Protein AF-A0A316DGA3-F1 (afdb_monomer_lite)

InterPro domains:
  IPR046744 Domain of unknown function DUF6794 [PF20594] (45-128)

pLDDT: mean 83.98, std 17.98, range [34.41, 98.69]

Secondary structure (DSSP, 8-state):
-PPP-------------------HHHHHHHHHHTTT-SEETTEE--SSHHHHHHHHHHHS-HHHHHHHHTS-HHHHHHSHHHHTHHHHHHHHTTTTT--HHHHHHHHTT--SHHHHHHHHHHHHHHHHHT----HHHHHHHHHHHHHHHHHHHHHHHHHHHHHHHHHHHH--TT-EEEEP-SS--SSHHHHHHGGG----EEEEEEEEETTTTEEEEEEEE-SSTT-EEEE------EEETTTTEEEPPPPPEEEEE-TT-EEEEEGGGEEE-

Foldseek 3Di:
DDDDDDDDDDDPPDPDPDQDDDDPVVVVVCVVCQQPDQADSHDGAAQELVSLLVVVVVVDDPVVLVVLLPDDLCCQLVHCCLVPVLVVCCPGNVCPVDHSHVVNVVVLVNNDSSLSSSLSRSQNNCVSVVHDSPSVVSSVVRNVVVVVVVVVVVVVVVVVVVVLLVQLVPDDQFFKKWFDPPQDDQDVVCVVCPPVDPDTWIWGFHDADNVQSKTKTATAGDPDQQRGWDWDRPPDFDQDPVVRDGDDPDTHTPDTDGHRDIDIDHCVRIDGD

Radius of gyration: 28.3 Å; chains: 1; bounding box: 60×49×93 Å

Structure (mmCIF, N/CA/C/O backbone):
data_AF-A0A316DGA3-F1
#
_entry.id   AF-A0A316DGA3-F1
#
loop_
_atom_site.group_PDB
_atom_site.id
_atom_site.type_symbol
_atom_site.label_atom_id
_atom_site.label_alt_id
_atom_site.label_comp_id
_atom_site.label_asym_id
_atom_site.label_entity_id
_atom_site.label_seq_id
_atom_site.pdbx_PDB_ins_code
_atom_site.Cartn_x
_atom_site.Cartn_y
_atom_site.Cartn_z
_atom_site.occupancy
_atom_site.B_iso_or_equiv
_atom_site.auth_seq_id
_atom_site.auth_comp_id
_atom_site.auth_asym_id
_atom_site.auth_atom_id
_atom_site.pdbx_PDB_model_num
ATOM 1 N N . MET A 1 1 ? 36.087 -32.278 58.095 1.00 38.09 1 MET A N 1
ATOM 2 C CA . MET A 1 1 ? 34.665 -31.886 58.179 1.00 38.09 1 MET A CA 1
ATOM 3 C C . MET A 1 1 ? 34.422 -30.824 57.106 1.00 38.09 1 MET A C 1
ATOM 5 O O . MET A 1 1 ? 34.752 -29.669 57.322 1.00 38.09 1 MET A O 1
ATOM 9 N N . LYS A 1 2 ? 34.043 -31.234 55.886 1.00 34.69 2 LYS A N 1
ATOM 10 C CA . LYS A 1 2 ? 33.856 -30.334 54.731 1.00 34.69 2 LYS A CA 1
ATOM 11 C C . LYS A 1 2 ? 32.357 -30.064 54.573 1.00 34.69 2 LYS A C 1
ATOM 13 O O . LYS A 1 2 ? 31.602 -31.014 54.396 1.00 34.69 2 LYS A O 1
ATOM 18 N N . LEU A 1 3 ? 31.952 -28.799 54.694 1.00 37.84 3 LEU A N 1
ATOM 19 C CA . LEU A 1 3 ? 30.582 -28.337 54.463 1.00 37.84 3 LEU A CA 1
ATOM 20 C C . LEU A 1 3 ? 30.203 -28.527 52.985 1.00 37.84 3 LEU A C 1
ATOM 22 O O . LEU A 1 3 ? 30.899 -28.024 52.104 1.00 37.84 3 LEU A O 1
ATOM 26 N N . LEU A 1 4 ? 29.087 -29.214 52.731 1.00 38.44 4 LEU A N 1
ATOM 27 C CA . LEU A 1 4 ? 28.360 -29.168 51.463 1.00 38.44 4 LEU A CA 1
ATOM 28 C C . LEU A 1 4 ? 27.390 -27.979 51.504 1.00 38.44 4 LEU A C 1
ATOM 30 O O . LEU A 1 4 ? 26.519 -27.930 52.368 1.00 38.44 4 LEU A O 1
ATOM 34 N N . ILE A 1 5 ? 27.535 -27.043 50.567 1.00 43.25 5 ILE A N 1
ATOM 35 C CA . ILE A 1 5 ? 26.547 -25.995 50.290 1.00 43.25 5 ILE A CA 1
ATOM 36 C C . ILE A 1 5 ? 25.730 -26.467 49.087 1.00 43.25 5 ILE A C 1
ATOM 38 O O . ILE A 1 5 ? 26.237 -26.533 47.968 1.00 43.25 5 ILE A O 1
ATOM 42 N N . THR A 1 6 ? 24.474 -26.829 49.325 1.00 40.56 6 THR A N 1
ATOM 43 C CA . THR A 1 6 ? 23.499 -27.160 48.284 1.00 40.56 6 THR A CA 1
ATOM 44 C C . THR A 1 6 ? 22.904 -25.858 47.748 1.00 40.56 6 THR A C 1
ATOM 46 O O . THR A 1 6 ? 22.176 -25.167 48.457 1.00 40.56 6 THR A O 1
ATOM 49 N N . LEU A 1 7 ? 23.232 -25.500 46.505 1.00 38.44 7 LEU A N 1
ATOM 50 C CA . LEU A 1 7 ? 22.668 -24.339 45.817 1.00 38.44 7 LEU A CA 1
ATOM 51 C C . LEU A 1 7 ? 21.392 -24.772 45.073 1.00 38.44 7 LEU A C 1
ATOM 53 O O . LEU A 1 7 ? 21.460 -25.489 44.075 1.00 38.44 7 LEU A O 1
ATOM 57 N N . LEU A 1 8 ? 20.225 -24.374 45.581 1.00 37.88 8 LEU A N 1
ATOM 58 C CA . LEU A 1 8 ? 18.927 -24.604 44.944 1.00 37.88 8 LEU A CA 1
ATOM 59 C C . LEU A 1 8 ? 18.710 -23.531 43.859 1.00 37.88 8 LEU A C 1
ATOM 61 O O . LEU A 1 8 ? 18.413 -22.379 44.173 1.00 37.88 8 LEU A O 1
ATOM 65 N N . PHE A 1 9 ? 18.870 -23.886 42.583 1.00 37.47 9 PHE A N 1
ATOM 66 C CA . PHE A 1 9 ? 18.469 -23.024 41.466 1.00 37.47 9 PHE A CA 1
ATOM 67 C C . PHE A 1 9 ? 16.955 -23.151 41.237 1.00 37.47 9 PHE A C 1
ATOM 69 O O . PHE A 1 9 ? 16.476 -24.136 40.677 1.00 37.47 9 PHE A O 1
ATOM 76 N N . LEU A 1 10 ? 16.202 -22.139 41.670 1.00 37.22 10 LEU A N 1
ATOM 77 C CA . LEU A 1 10 ? 14.818 -21.901 41.255 1.00 37.22 10 LEU A CA 1
ATOM 78 C C . LEU A 1 10 ? 14.820 -21.438 39.792 1.00 37.22 10 LEU A C 1
ATOM 80 O O . LEU A 1 10 ? 15.173 -20.300 39.486 1.00 37.22 10 LEU A O 1
ATOM 84 N N . ILE A 1 11 ? 14.447 -22.336 38.883 1.00 40.28 11 ILE A N 1
ATOM 85 C CA . ILE A 1 11 ? 14.259 -22.021 37.467 1.00 40.28 11 ILE A CA 1
ATOM 86 C C . ILE A 1 11 ? 12.910 -21.306 37.336 1.00 40.28 11 ILE A C 1
ATOM 88 O O . ILE A 1 11 ? 11.856 -21.937 37.341 1.00 40.28 11 ILE A O 1
ATOM 92 N N . PHE A 1 12 ? 12.941 -19.977 37.235 1.00 36.31 12 PHE A N 1
ATOM 93 C CA . PHE A 1 12 ? 11.809 -19.190 36.752 1.00 36.31 12 PHE A CA 1
ATOM 94 C C . PHE A 1 12 ? 11.643 -19.484 35.255 1.00 36.31 12 PHE A C 1
ATOM 96 O O . PHE A 1 12 ? 12.396 -18.985 34.419 1.00 36.31 12 PHE A O 1
ATOM 103 N N . SER A 1 13 ? 10.684 -20.337 34.905 1.00 34.91 13 SER A N 1
ATOM 104 C CA . SER A 1 13 ? 10.281 -20.562 33.518 1.00 34.91 13 SER A CA 1
ATOM 105 C C . SER A 1 13 ? 9.570 -19.314 32.994 1.00 34.91 13 SER A C 1
ATOM 107 O O . SER A 1 13 ? 8.394 -19.086 33.272 1.00 34.91 13 SER A O 1
ATOM 109 N N . ILE A 1 14 ? 10.310 -18.494 32.248 1.00 39.72 14 ILE A N 1
ATOM 110 C CA . ILE A 1 14 ? 9.776 -17.397 31.441 1.00 39.72 14 ILE A CA 1
ATOM 111 C C . ILE A 1 14 ? 8.932 -18.037 30.336 1.00 39.72 14 ILE A C 1
ATOM 113 O O . ILE A 1 14 ? 9.466 -18.690 29.440 1.00 39.72 14 ILE A O 1
ATOM 117 N N . THR A 1 15 ? 7.612 -17.878 30.403 1.00 34.81 15 THR A N 1
ATOM 118 C CA . THR A 1 15 ? 6.716 -18.216 29.299 1.00 34.81 15 THR A CA 1
ATOM 119 C C . THR A 1 15 ? 6.949 -17.212 28.176 1.00 34.81 15 THR A C 1
ATOM 121 O O . THR A 1 15 ? 6.430 -16.098 28.170 1.00 34.81 15 THR A O 1
ATOM 124 N N . THR A 1 16 ? 7.784 -17.586 27.213 1.00 36.88 16 THR A N 1
ATOM 125 C CA . THR A 1 16 ? 7.891 -16.856 25.956 1.00 36.88 16 THR A CA 1
ATOM 126 C C . THR A 1 16 ? 6.583 -17.043 25.191 1.00 36.88 16 THR A C 1
ATOM 128 O O . THR A 1 16 ? 6.236 -18.144 24.766 1.00 36.88 16 THR A O 1
ATOM 131 N N . PHE A 1 17 ? 5.828 -15.956 25.025 1.00 41.88 17 PHE A N 1
ATOM 132 C CA . PHE A 1 17 ? 4.691 -15.891 24.108 1.00 41.88 17 PHE A CA 1
ATOM 133 C C . PHE A 1 17 ? 5.246 -15.915 22.673 1.00 41.88 17 PHE A C 1
ATOM 135 O O . PHE A 1 17 ? 5.417 -14.888 22.021 1.00 41.88 17 PHE A O 1
ATOM 142 N N . GLY A 1 18 ? 5.651 -17.099 22.213 1.00 34.41 18 GLY A N 1
ATOM 143 C CA . GLY A 1 18 ? 6.075 -17.326 20.839 1.00 34.41 18 GLY A CA 1
ATOM 144 C C . GLY A 1 18 ? 4.852 -17.362 19.931 1.00 34.41 18 GLY A C 1
ATOM 145 O O . GLY A 1 18 ? 4.009 -18.247 20.069 1.00 34.41 18 GLY A O 1
ATOM 146 N N . GLN A 1 19 ? 4.745 -16.421 18.991 1.00 42.88 19 GLN A N 1
ATOM 147 C CA . GLN A 1 19 ? 3.810 -16.564 17.878 1.00 42.88 19 GLN A CA 1
ATOM 148 C C . GLN A 1 19 ? 4.226 -17.786 17.050 1.00 42.88 19 GLN A C 1
ATOM 150 O O . GLN A 1 19 ? 5.280 -17.811 16.417 1.00 42.88 19 GLN A O 1
ATOM 155 N N . GLN A 1 20 ? 3.399 -18.826 17.098 1.00 37.91 20 GLN A N 1
ATOM 156 C CA . GLN A 1 20 ? 3.607 -20.076 16.382 1.00 37.91 20 GLN A CA 1
ATOM 157 C C . GLN A 1 20 ? 3.358 -19.851 14.883 1.00 37.91 20 GLN A C 1
ATOM 159 O O . GLN A 1 20 ? 2.225 -19.604 14.464 1.00 37.91 20 GLN A O 1
ATOM 164 N N . ILE A 1 21 ? 4.407 -19.939 14.063 1.00 43.34 21 ILE A N 1
ATOM 165 C CA . ILE A 1 21 ? 4.283 -19.885 12.601 1.00 43.34 21 ILE A CA 1
ATOM 166 C C . ILE A 1 21 ? 3.592 -21.182 12.143 1.00 43.34 21 ILE A C 1
ATOM 168 O O . ILE A 1 21 ? 4.151 -22.272 12.264 1.00 43.34 21 ILE A O 1
ATOM 172 N N . LYS A 1 22 ? 2.336 -21.083 11.686 1.00 48.28 22 LYS A N 1
ATOM 173 C CA . LYS A 1 22 ? 1.532 -22.235 11.236 1.00 48.28 22 LYS A CA 1
ATOM 174 C C . LYS A 1 22 ? 1.996 -22.742 9.860 1.00 48.28 22 LYS A C 1
ATOM 176 O O . LYS A 1 22 ? 2.394 -21.956 9.007 1.00 48.28 22 LYS A O 1
ATOM 181 N N . SER A 1 23 ? 1.907 -24.059 9.644 1.00 41.88 23 SER A N 1
ATOM 182 C CA . SER A 1 23 ? 2.263 -24.718 8.377 1.00 41.88 23 SER A CA 1
ATOM 183 C C . SER A 1 23 ? 1.256 -24.426 7.243 1.00 41.88 23 SER A C 1
ATOM 185 O O . SER A 1 23 ? 0.095 -24.125 7.535 1.00 41.88 23 SER A O 1
ATOM 187 N N . PRO A 1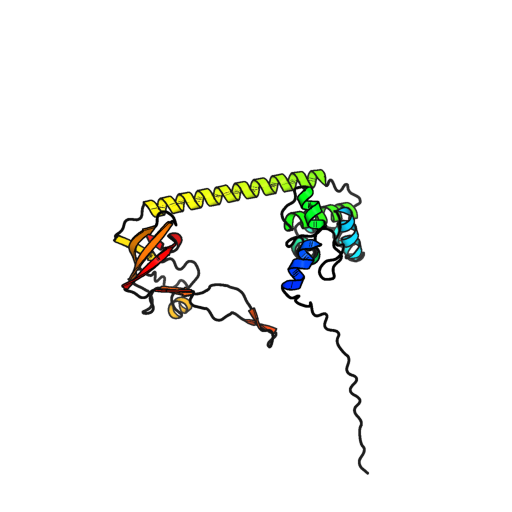 24 ? 1.645 -24.581 5.958 1.00 52.62 24 PRO A N 1
ATOM 188 C CA . PRO A 1 24 ? 0.795 -24.276 4.798 1.00 52.62 24 PRO A CA 1
ATOM 189 C C . PRO A 1 24 ? -0.566 -24.985 4.803 1.00 52.62 24 PRO A C 1
ATOM 191 O O . PRO A 1 24 ? -1.576 -24.394 4.452 1.00 52.62 24 PRO A O 1
ATOM 194 N N . LYS A 1 25 ? -0.622 -26.226 5.302 1.00 52.53 25 LYS A N 1
ATOM 195 C CA . LYS A 1 25 ? -1.852 -27.035 5.358 1.00 52.53 25 LYS A CA 1
ATOM 196 C C . LYS A 1 25 ? -2.927 -26.456 6.293 1.00 52.53 25 LYS A C 1
ATOM 198 O O . LYS A 1 25 ? -4.103 -26.745 6.125 1.00 52.53 25 LYS A O 1
AT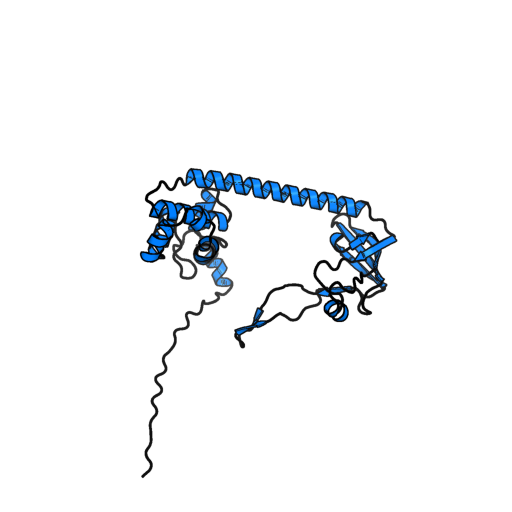OM 203 N N . ASN A 1 26 ? -2.532 -25.644 7.278 1.00 62.09 26 ASN A N 1
ATOM 204 C CA . ASN A 1 26 ? -3.462 -24.951 8.174 1.00 62.09 26 ASN A CA 1
ATOM 205 C C . ASN A 1 26 ? -3.997 -23.635 7.584 1.00 62.09 26 ASN A C 1
ATOM 207 O O . ASN A 1 26 ? -4.994 -23.129 8.093 1.00 62.09 26 ASN A O 1
ATOM 211 N N . LEU A 1 27 ? -3.351 -23.072 6.554 1.00 66.50 27 LEU A N 1
ATOM 212 C CA . LEU A 1 27 ? -3.840 -21.863 5.882 1.00 66.50 27 LEU A CA 1
ATOM 213 C C . LEU A 1 27 ? -5.080 -22.181 5.036 1.00 66.50 27 LEU A C 1
ATOM 215 O O . LEU A 1 27 ? -6.073 -21.473 5.150 1.00 66.50 27 LEU A O 1
ATOM 219 N N . ASP A 1 28 ? -5.078 -23.305 4.312 1.00 75.12 28 ASP A N 1
ATOM 220 C CA . ASP A 1 28 ? -6.211 -23.730 3.472 1.00 75.12 28 ASP A CA 1
ATOM 221 C C . ASP A 1 28 ? -7.503 -23.982 4.273 1.00 75.12 28 ASP A C 1
ATOM 223 O O . ASP A 1 28 ? -8.604 -23.724 3.790 1.00 75.12 28 ASP A O 1
ATOM 227 N N . GLU A 1 29 ? -7.396 -24.479 5.509 1.00 83.56 29 GLU A N 1
ATOM 228 C CA . GLU A 1 29 ? -8.559 -24.665 6.389 1.00 83.56 29 GLU A CA 1
ATOM 229 C C . GLU A 1 29 ? -9.010 -23.348 7.045 1.00 83.56 29 GLU A C 1
ATOM 231 O O . GLU A 1 29 ? -10.209 -23.119 7.204 1.00 83.56 29 GLU A O 1
ATOM 236 N N . GLU A 1 30 ? -8.075 -22.450 7.387 1.00 86.44 30 GLU A N 1
ATOM 237 C CA . GLU A 1 30 ? -8.389 -21.106 7.902 1.00 86.44 30 GLU A CA 1
ATOM 238 C C . GLU A 1 30 ? -9.147 -20.273 6.851 1.00 86.44 30 GLU A C 1
ATOM 240 O O . GLU A 1 30 ? -10.121 -19.589 7.180 1.00 86.44 30 GLU A O 1
ATOM 245 N N . ASP A 1 31 ? -8.754 -20.377 5.579 1.00 86.69 31 ASP A N 1
ATOM 246 C CA . ASP A 1 31 ? -9.378 -19.682 4.447 1.00 86.69 31 ASP A CA 1
ATOM 247 C C . ASP A 1 31 ? -10.862 -20.043 4.271 1.00 86.69 31 ASP A C 1
ATOM 249 O O . ASP A 1 31 ? -11.667 -19.179 3.915 1.00 86.69 31 ASP A O 1
ATOM 253 N N . LYS A 1 32 ? -11.262 -21.282 4.588 1.00 90.19 32 LYS A N 1
ATOM 254 C CA . LYS A 1 32 ? -12.664 -21.728 4.484 1.00 90.19 32 LYS A CA 1
ATOM 255 C C . LYS A 1 32 ? -13.585 -21.057 5.501 1.00 90.19 32 LYS A C 1
ATOM 257 O O . LYS A 1 32 ? -14.781 -20.934 5.250 1.00 90.19 32 LYS A O 1
ATOM 262 N N . VAL A 1 33 ? -13.050 -20.647 6.653 1.00 93.06 33 VAL A N 1
ATOM 263 C CA . VAL A 1 33 ? -13.851 -20.185 7.802 1.00 93.06 33 VAL A CA 1
ATOM 264 C C . VAL A 1 33 ? -13.603 -18.729 8.186 1.00 93.06 33 VAL A C 1
ATOM 266 O O . VAL A 1 33 ? -14.361 -18.179 8.982 1.00 93.06 33 VAL A O 1
ATOM 269 N N . ARG A 1 34 ? -12.583 -18.058 7.631 1.00 94.50 34 ARG A N 1
ATOM 270 C CA . ARG A 1 34 ? -12.192 -16.694 8.047 1.00 94.50 34 ARG A CA 1
ATOM 271 C C . ARG A 1 34 ? -13.299 -15.645 7.969 1.00 94.50 34 ARG A C 1
ATOM 273 O O . ARG A 1 34 ? -13.262 -14.665 8.709 1.00 94.50 34 ARG A O 1
ATOM 280 N N . TYR A 1 35 ? -14.283 -15.846 7.098 1.00 96.06 35 TYR A N 1
ATOM 281 C CA . TYR A 1 35 ? -15.405 -14.923 6.911 1.00 96.06 35 TYR A CA 1
ATOM 282 C C . TYR A 1 35 ? -16.583 -15.163 7.859 1.00 96.06 35 TYR A C 1
ATOM 284 O O . TYR A 1 35 ? -17.538 -14.392 7.826 1.00 96.06 35 TYR A O 1
ATOM 292 N N . THR A 1 36 ? -16.528 -16.199 8.696 1.00 95.38 36 THR A N 1
ATOM 293 C CA . THR A 1 36 ? -17.617 -16.574 9.611 1.00 95.38 36 THR A CA 1
ATOM 294 C C . THR A 1 36 ? -17.146 -16.794 11.049 1.00 95.38 36 THR A C 1
ATOM 296 O O . THR A 1 36 ? -17.899 -16.504 11.978 1.00 95.38 36 THR A O 1
ATOM 299 N N . THR A 1 37 ? -15.908 -17.252 11.250 1.00 96.19 37 THR A N 1
ATOM 300 C CA . THR A 1 37 ? -15.323 -17.479 12.580 1.00 96.19 37 THR A CA 1
ATOM 301 C C . THR A 1 37 ? -15.220 -16.193 13.402 1.00 96.19 37 THR A C 1
ATOM 303 O O . THR A 1 37 ? -14.985 -15.108 12.865 1.00 96.19 37 THR A O 1
ATOM 306 N N . ASP A 1 38 ? -15.366 -16.317 14.721 1.00 96.94 38 ASP A N 1
ATOM 307 C CA . ASP A 1 38 ? -15.208 -15.204 15.658 1.00 96.94 38 ASP A CA 1
ATOM 308 C C . ASP A 1 38 ? -13.764 -14.922 16.056 1.00 96.94 38 ASP A C 1
ATOM 310 O O . ASP A 1 38 ? -13.481 -13.868 16.620 1.00 96.94 38 ASP A O 1
ATOM 314 N N . SER A 1 39 ? -12.859 -15.840 15.730 1.00 96.06 39 SER A N 1
ATOM 315 C CA . SER A 1 39 ? -11.470 -15.776 16.144 1.00 96.06 39 SER A CA 1
ATOM 316 C C . SER A 1 39 ? -10.553 -16.258 15.030 1.00 96.06 39 SER A C 1
ATOM 318 O O . SER A 1 39 ? -10.784 -17.303 14.415 1.00 96.06 39 SER A O 1
ATOM 320 N N . LEU A 1 40 ? -9.473 -15.514 14.794 1.00 94.50 40 LEU A N 1
ATOM 321 C CA . LEU A 1 40 ? -8.388 -15.891 13.893 1.00 94.50 40 LEU A CA 1
ATOM 322 C C . LEU A 1 40 ? -7.059 -15.650 14.593 1.00 94.50 40 LEU A C 1
ATOM 324 O O . LEU A 1 40 ? -6.833 -14.602 15.190 1.00 94.50 40 LEU A O 1
ATOM 328 N N . ARG A 1 41 ? -6.166 -16.642 14.519 1.00 90.81 41 ARG A N 1
ATOM 329 C CA . ARG A 1 41 ? -4.788 -16.546 15.039 1.00 90.81 41 ARG A CA 1
ATOM 330 C C . ARG A 1 41 ? -4.699 -16.060 16.498 1.00 90.81 41 ARG A C 1
ATOM 332 O O . ARG A 1 41 ? -3.772 -15.348 16.854 1.00 90.81 41 ARG A O 1
ATOM 339 N N . GLY A 1 42 ? -5.656 -16.466 17.336 1.00 92.69 42 GLY A N 1
ATOM 340 C CA . GLY A 1 42 ? -5.700 -16.109 18.760 1.00 92.69 42 GLY A CA 1
ATOM 341 C C . GLY A 1 42 ? -6.328 -14.746 19.068 1.00 92.69 42 GLY A C 1
ATOM 342 O O . GLY A 1 42 ? -6.341 -14.344 20.227 1.00 92.69 42 GLY A O 1
ATOM 343 N N . HIS A 1 43 ? -6.869 -14.050 18.066 1.00 95.50 43 HIS A N 1
ATOM 344 C CA . HIS A 1 43 ? -7.546 -12.768 18.234 1.00 95.50 43 HIS A CA 1
ATOM 345 C C . HIS A 1 43 ? -9.027 -12.886 17.907 1.00 95.50 43 HIS A C 1
ATOM 347 O O . HIS A 1 43 ? -9.387 -13.451 16.874 1.00 95.50 43 HIS A O 1
ATOM 353 N N . TYR A 1 44 ? -9.867 -12.297 18.760 1.00 97.94 44 TYR A N 1
ATOM 354 C CA . TYR A 1 44 ? -11.264 -12.043 18.428 1.00 97.94 44 TYR A CA 1
ATOM 355 C C . TYR A 1 44 ? -11.345 -11.088 17.232 1.00 97.94 44 TYR A C 1
ATOM 357 O O . TYR A 1 44 ? -10.624 -10.087 17.170 1.00 97.94 44 TYR A O 1
ATOM 365 N N . ILE A 1 45 ? -12.225 -11.402 16.292 1.00 98.38 45 ILE A N 1
ATOM 366 C CA . ILE A 1 45 ? -12.457 -10.647 15.067 1.00 98.38 45 ILE A CA 1
ATOM 367 C C . ILE A 1 45 ? -13.827 -10.000 15.193 1.00 98.38 45 ILE A C 1
ATOM 369 O O . ILE A 1 45 ? -14.801 -10.738 15.246 1.00 98.38 45 ILE A O 1
ATOM 373 N N . PRO A 1 46 ? -13.973 -8.673 15.210 1.00 98.69 46 PRO A N 1
ATOM 374 C CA . PRO A 1 46 ? -15.298 -8.064 15.265 1.00 98.69 46 PRO A CA 1
ATOM 375 C C . PRO A 1 46 ? -16.179 -8.467 14.074 1.00 98.69 46 PRO A C 1
ATOM 377 O O . PRO A 1 46 ? -15.664 -8.745 12.993 1.00 98.69 46 PRO A O 1
ATOM 380 N N . LYS A 1 47 ? -17.498 -8.564 14.246 1.00 98.12 47 LYS A N 1
ATOM 381 C CA . LYS A 1 47 ? -18.405 -8.945 13.140 1.00 98.12 47 LYS A CA 1
ATOM 382 C C . LYS A 1 47 ? -18.858 -7.761 12.272 1.00 98.12 47 LYS A C 1
ATOM 384 O O . LYS A 1 47 ? -19.168 -7.964 11.103 1.00 98.12 47 LYS A O 1
ATOM 389 N N . ASP A 1 48 ? -18.884 -6.561 12.843 1.00 98.50 48 ASP A N 1
ATOM 390 C CA . ASP A 1 48 ? -19.351 -5.309 12.240 1.00 98.50 48 ASP A CA 1
ATOM 391 C C . ASP A 1 48 ? -18.674 -4.098 12.920 1.00 98.50 48 ASP A C 1
ATOM 393 O O . ASP A 1 48 ? -17.774 -4.262 13.754 1.00 98.50 48 ASP A O 1
ATOM 397 N N . LEU A 1 49 ? -19.072 -2.880 12.534 1.00 98.44 49 LEU A N 1
ATOM 398 C CA . LEU A 1 49 ? -18.518 -1.637 13.077 1.00 98.44 49 LEU A CA 1
ATOM 399 C C . LEU A 1 49 ? -18.783 -1.472 14.581 1.00 98.44 49 LEU A C 1
ATOM 401 O O . LEU A 1 49 ? -17.862 -1.125 15.319 1.00 98.44 49 LEU A O 1
ATOM 405 N N . ASP A 1 50 ? -19.998 -1.755 15.049 1.00 98.44 50 ASP A N 1
ATOM 406 C CA . ASP A 1 50 ? -20.359 -1.603 16.463 1.00 98.44 50 ASP A CA 1
ATOM 407 C C . ASP A 1 50 ? -19.548 -2.554 17.348 1.00 98.44 50 ASP A C 1
ATOM 409 O O . ASP A 1 50 ? -19.043 -2.179 18.410 1.00 98.44 50 ASP A O 1
ATOM 413 N N . ASP A 1 51 ? -19.363 -3.797 16.908 1.00 98.62 51 ASP A N 1
ATOM 414 C CA . ASP A 1 51 ? -18.517 -4.769 17.595 1.00 98.62 51 ASP A CA 1
ATOM 415 C C . ASP A 1 51 ? -17.034 -4.349 17.576 1.00 98.62 51 ASP A C 1
ATOM 417 O O . ASP A 1 51 ? -16.300 -4.568 18.547 1.00 98.62 51 ASP A O 1
ATOM 421 N N . ALA A 1 52 ? -16.579 -3.685 16.507 1.00 98.62 52 ALA A N 1
ATOM 422 C CA . ALA A 1 52 ? -15.225 -3.141 16.426 1.00 98.62 52 ALA A CA 1
ATOM 423 C C . ALA A 1 52 ? -15.020 -1.975 17.409 1.00 98.62 52 ALA A C 1
ATOM 425 O O . ALA A 1 52 ? -14.025 -1.965 18.140 1.00 98.62 52 ALA A O 1
ATOM 426 N N . ILE A 1 53 ? -15.982 -1.051 17.501 1.00 98.62 53 ILE A N 1
ATOM 427 C CA . ILE A 1 53 ? -16.000 0.052 18.479 1.00 98.62 53 ILE A CA 1
ATOM 428 C C . ILE A 1 53 ? -15.974 -0.507 19.905 1.00 98.62 53 ILE A C 1
ATOM 430 O O . ILE A 1 53 ? -15.150 -0.099 20.725 1.00 98.62 53 ILE A O 1
ATOM 434 N N . ASN A 1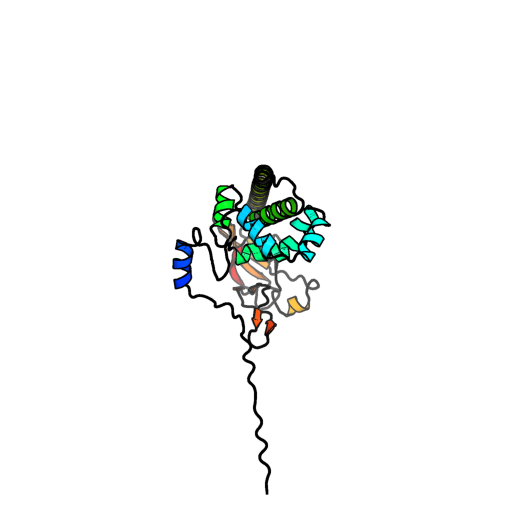 54 ? -16.821 -1.497 20.196 1.00 98.44 54 ASN A N 1
ATOM 435 C CA . ASN A 1 54 ? -16.862 -2.150 21.503 1.00 98.44 54 ASN A CA 1
ATOM 436 C C . ASN A 1 54 ? -15.551 -2.871 21.839 1.00 98.44 54 ASN A C 1
ATOM 438 O O . ASN A 1 54 ? -15.109 -2.858 22.990 1.00 98.44 54 ASN A O 1
ATOM 442 N N . SER A 1 55 ? -14.910 -3.485 20.844 1.00 98.12 55 SER A N 1
ATOM 443 C CA . SER A 1 55 ? -13.607 -4.130 21.008 1.00 98.12 55 SER A CA 1
ATOM 444 C C . SER A 1 55 ? -12.512 -3.108 21.321 1.00 98.12 55 SER A C 1
ATOM 446 O O . SER A 1 55 ? -11.767 -3.303 22.281 1.00 98.12 55 SER A O 1
ATOM 448 N N . LEU A 1 56 ? -12.455 -1.981 20.601 1.00 97.62 56 LEU A N 1
ATOM 449 C CA . LEU A 1 56 ? -11.535 -0.878 20.917 1.00 97.62 56 LEU A CA 1
ATOM 450 C C . LEU A 1 56 ? -11.781 -0.302 22.311 1.00 97.62 56 LEU A C 1
ATOM 452 O O . LEU A 1 56 ? -10.829 -0.068 23.056 1.00 97.62 56 LEU A O 1
ATOM 456 N N . ASN A 1 57 ? -13.047 -0.151 22.704 1.00 97.69 57 ASN A N 1
ATOM 457 C CA . ASN A 1 57 ? -13.400 0.363 24.022 1.00 97.69 57 ASN A CA 1
ATOM 458 C C . ASN A 1 57 ? -12.887 -0.522 25.172 1.00 97.69 57 ASN A C 1
ATOM 460 O O . ASN A 1 57 ? -12.611 -0.020 26.261 1.00 97.69 57 ASN A O 1
ATOM 464 N N . LYS A 1 58 ? -12.749 -1.833 24.937 1.00 97.12 58 LYS A N 1
ATOM 465 C CA . LYS A 1 58 ? -12.147 -2.780 25.889 1.00 97.12 58 LYS A CA 1
ATOM 466 C C . LYS A 1 58 ? -10.618 -2.769 25.846 1.00 97.12 58 LYS A C 1
ATOM 468 O O . LYS A 1 58 ? -9.990 -3.051 26.859 1.00 97.12 58 LYS A O 1
ATOM 473 N N . ILE A 1 59 ? -10.028 -2.486 24.683 1.00 95.19 59 ILE A N 1
ATOM 474 C CA . ILE A 1 59 ? -8.571 -2.437 24.495 1.00 95.19 59 ILE A CA 1
ATOM 475 C C . ILE A 1 59 ? -7.972 -1.202 25.176 1.00 95.19 59 ILE A C 1
ATOM 477 O O . ILE A 1 59 ? -6.905 -1.292 25.782 1.00 95.19 59 ILE A O 1
ATOM 481 N N . TYR A 1 60 ? -8.627 -0.046 25.077 1.00 95.69 60 TYR A N 1
ATOM 482 C CA . TYR A 1 60 ? -8.117 1.185 25.675 1.00 95.69 60 TYR A CA 1
ATOM 483 C C . TYR A 1 60 ? -8.391 1.274 27.173 1.00 95.69 60 TYR A C 1
ATOM 485 O O . TYR A 1 60 ? -9.489 0.977 27.644 1.00 95.69 60 TYR A O 1
ATOM 493 N N . SER A 1 61 ? -7.397 1.764 27.918 1.00 97.06 61 SER A N 1
ATOM 494 C CA . SER A 1 61 ? -7.584 2.171 29.308 1.00 97.06 61 SER A CA 1
ATOM 495 C C . SER A 1 61 ? -8.451 3.425 29.387 1.00 97.06 61 SER A C 1
ATOM 497 O O . SER A 1 61 ? -8.477 4.241 28.465 1.00 97.06 61 SER A O 1
ATOM 499 N N . ASP A 1 62 ? -9.118 3.630 30.520 1.00 97.19 62 ASP A N 1
ATOM 500 C CA . ASP A 1 62 ? -9.964 4.812 30.707 1.00 97.19 62 ASP A CA 1
ATOM 501 C C . ASP A 1 62 ? -9.165 6.122 30.637 1.00 97.19 62 ASP A C 1
ATOM 503 O O . ASP A 1 62 ? -9.651 7.112 30.093 1.00 97.19 62 ASP A O 1
ATOM 507 N N . SER A 1 63 ? -7.903 6.118 31.086 1.00 97.38 63 SER A N 1
ATOM 508 C CA . SER A 1 63 ? -7.004 7.270 30.938 1.00 97.38 63 SER A CA 1
ATOM 509 C C . SER A 1 63 ? -6.771 7.629 29.470 1.00 97.38 63 SER A C 1
ATOM 511 O O . SER A 1 63 ? -6.859 8.798 29.106 1.00 97.38 63 SER A O 1
ATOM 513 N N . LEU A 1 64 ? -6.538 6.625 28.620 1.00 96.38 64 LEU A N 1
ATOM 514 C CA . LEU A 1 64 ? -6.293 6.826 27.197 1.00 96.38 64 LEU A CA 1
ATOM 515 C C . LEU A 1 64 ? -7.556 7.318 26.483 1.00 96.38 64 LEU A C 1
ATOM 517 O O . LEU A 1 64 ? -7.473 8.209 25.644 1.00 96.38 64 LEU A O 1
ATOM 521 N N . LYS A 1 65 ? -8.738 6.808 26.853 1.00 97.88 65 LYS A N 1
ATOM 522 C CA . LYS A 1 65 ? -10.020 7.312 26.328 1.00 97.88 65 LYS A CA 1
ATOM 523 C C . LYS A 1 65 ? -10.181 8.807 26.608 1.00 97.88 65 LYS A C 1
ATOM 525 O O . LYS A 1 65 ? -10.535 9.562 25.708 1.00 97.88 65 LYS A O 1
ATOM 530 N N . VAL A 1 66 ? -9.860 9.246 27.828 1.00 97.38 66 VAL A N 1
ATOM 531 C CA . VAL A 1 66 ? -9.903 10.666 28.224 1.00 97.38 66 VAL A CA 1
ATOM 532 C C . VAL A 1 66 ? -8.853 11.506 27.491 1.00 97.38 66 VAL A C 1
ATOM 534 O O . VAL A 1 66 ? -9.078 12.685 27.231 1.00 97.38 66 VAL A O 1
ATOM 537 N N . GLU A 1 67 ? -7.692 10.945 27.161 1.00 96.75 67 GLU A N 1
ATOM 538 C CA . GLU A 1 67 ? -6.698 11.640 26.337 1.00 96.75 67 GLU A CA 1
ATOM 539 C C . GLU A 1 67 ? -7.172 11.799 24.891 1.00 96.75 67 GLU A C 1
ATOM 541 O O . GLU A 1 67 ? -7.053 12.887 24.331 1.00 96.75 67 GLU A O 1
ATOM 546 N N . ILE A 1 68 ? -7.772 10.756 24.312 1.00 96.88 68 ILE A N 1
ATOM 547 C CA . ILE A 1 68 ? -8.307 10.782 22.947 1.00 96.88 68 ILE A CA 1
ATOM 548 C C . ILE A 1 68 ? -9.380 11.865 22.796 1.00 96.88 68 ILE A C 1
ATOM 550 O O . ILE A 1 68 ? -9.347 12.615 21.821 1.00 96.88 68 ILE A O 1
ATOM 554 N N . THR A 1 69 ? -10.291 12.023 23.764 1.00 96.38 69 THR A N 1
ATOM 555 C CA . THR A 1 69 ? -11.359 13.038 23.667 1.00 96.38 69 THR A CA 1
ATOM 556 C C . THR A 1 69 ? -10.849 14.482 23.679 1.00 96.38 69 THR A C 1
ATOM 558 O O . THR A 1 69 ? -11.563 15.379 23.220 1.00 96.38 69 THR A O 1
ATOM 561 N N . LYS A 1 70 ? -9.615 14.721 24.145 1.00 97.31 70 LYS A N 1
ATOM 562 C CA . LYS A 1 70 ? -8.953 16.039 24.123 1.00 97.31 70 LYS A CA 1
ATOM 563 C C . LYS A 1 70 ? -8.304 16.369 22.776 1.00 97.31 70 LYS A C 1
ATOM 565 O O . LYS A 1 70 ? -7.958 17.525 22.550 1.00 97.31 70 LYS A O 1
ATOM 570 N N . LEU A 1 71 ? -8.118 15.383 21.899 1.00 96.81 71 LEU A N 1
ATOM 571 C CA . LEU A 1 71 ? -7.567 15.579 20.557 1.00 96.81 71 LEU A CA 1
ATOM 572 C C . LEU A 1 71 ? -8.650 16.075 19.596 1.00 96.81 71 LEU A C 1
ATOM 574 O O . LEU A 1 71 ? -9.838 15.819 19.805 1.00 96.81 71 LEU A O 1
ATOM 578 N N . ALA A 1 72 ? -8.253 16.733 18.505 1.00 97.12 72 ALA A N 1
ATOM 579 C CA . ALA A 1 72 ? -9.134 16.887 17.349 1.00 97.12 72 ALA A CA 1
ATOM 580 C C . ALA A 1 72 ? -9.300 15.534 16.632 1.00 97.12 72 ALA A C 1
ATOM 582 O O . ALA A 1 72 ? -8.361 14.734 16.621 1.00 97.12 72 ALA A O 1
ATOM 583 N N . GLU A 1 73 ? -10.453 15.298 15.991 1.00 95.62 73 GLU A N 1
ATOM 584 C CA . GLU A 1 73 ? -10.746 14.043 15.270 1.00 95.62 73 GLU A CA 1
ATOM 585 C C . GLU A 1 73 ? -9.611 13.691 14.301 1.00 95.62 73 GLU A C 1
ATOM 587 O O . GLU A 1 73 ? -9.051 12.599 14.366 1.00 95.62 73 GLU A O 1
ATOM 592 N N . LYS A 1 74 ? -9.163 14.667 13.499 1.00 94.94 74 LYS A N 1
ATOM 593 C CA . LYS A 1 74 ? -8.063 14.483 12.543 1.00 94.94 74 LYS A CA 1
ATOM 594 C C . LYS A 1 74 ? -6.749 14.037 13.195 1.00 94.94 74 LYS A C 1
ATOM 596 O O . LYS A 1 74 ? -6.013 13.260 12.599 1.00 94.94 74 LYS A O 1
ATOM 601 N N . ASP A 1 75 ? -6.440 14.517 14.400 1.00 95.88 75 ASP A N 1
ATOM 602 C CA . ASP A 1 75 ? -5.169 14.222 15.069 1.00 95.88 75 ASP A CA 1
ATOM 603 C C . ASP A 1 75 ? -5.196 12.822 15.693 1.00 95.88 75 ASP A C 1
ATOM 605 O O . ASP A 1 75 ? -4.173 12.136 15.733 1.00 95.88 75 ASP A O 1
ATOM 609 N N . TYR A 1 76 ? -6.374 12.364 16.124 1.00 96.31 76 TYR A N 1
ATOM 610 C CA . TYR A 1 76 ? -6.581 10.974 16.510 1.00 96.31 76 TYR A CA 1
ATOM 611 C C . TYR A 1 76 ? -6.539 10.054 15.283 1.00 96.31 76 TYR A C 1
ATOM 613 O O . TYR A 1 76 ? -5.709 9.151 15.219 1.00 96.31 76 TYR A O 1
ATOM 621 N N . VAL A 1 77 ? -7.378 10.315 14.282 1.00 94.06 77 VAL A N 1
ATOM 622 C CA . VAL A 1 77 ? -7.587 9.433 13.126 1.00 94.06 77 VAL A CA 1
ATOM 623 C C . VAL A 1 77 ? -6.357 9.357 12.216 1.00 94.06 77 VAL A C 1
ATOM 625 O O . VAL A 1 77 ? -5.968 8.262 11.813 1.00 94.06 77 VAL A O 1
ATOM 628 N N . TYR A 1 78 ? -5.707 10.489 11.922 1.00 91.62 78 TYR A N 1
ATOM 629 C CA . TYR A 1 78 ? -4.584 10.572 10.975 1.00 91.62 78 TYR A CA 1
ATOM 630 C C . TYR A 1 78 ? -3.213 10.766 11.632 1.00 91.62 78 TYR A C 1
ATOM 632 O O . TYR A 1 78 ? -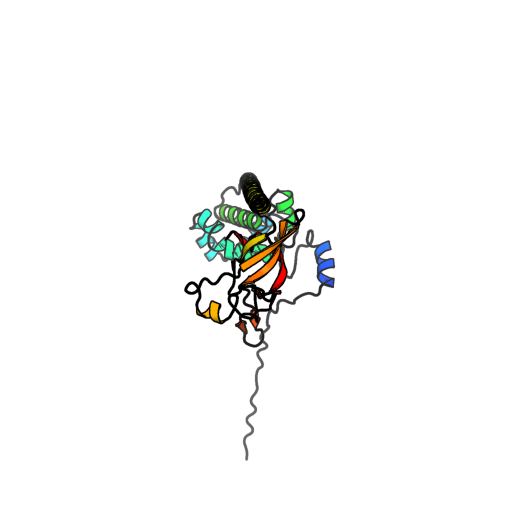2.198 10.774 10.935 1.00 91.62 78 TYR A O 1
ATOM 640 N N . GLY A 1 79 ? -3.160 10.895 12.959 1.00 92.06 79 GLY A N 1
ATOM 641 C CA . GLY A 1 79 ? -1.911 10.955 13.714 1.00 92.06 79 GLY A CA 1
ATOM 642 C C . GLY A 1 79 ? -1.342 9.574 14.051 1.00 92.06 79 GLY A C 1
ATOM 643 O O . GLY A 1 79 ? -1.521 8.584 13.338 1.00 92.06 79 GLY A O 1
ATOM 644 N N . ASN A 1 80 ? -0.654 9.487 15.192 1.00 89.50 80 ASN A N 1
ATOM 645 C CA . ASN A 1 80 ? 0.071 8.280 15.603 1.00 89.50 80 ASN A CA 1
ATOM 646 C C . ASN A 1 80 ? -0.823 7.038 15.769 1.00 89.50 80 ASN A C 1
ATOM 648 O O . ASN A 1 80 ? -0.336 5.921 15.603 1.00 89.50 80 ASN A O 1
ATOM 652 N N . TYR A 1 81 ? -2.121 7.188 16.049 1.00 93.75 81 TYR A N 1
ATOM 653 C CA . TYR A 1 81 ? -3.022 6.043 16.219 1.00 93.75 81 TYR A CA 1
ATOM 654 C C . TYR A 1 81 ? -3.233 5.260 14.917 1.00 93.75 81 TYR A C 1
ATOM 656 O O . TYR A 1 81 ? -3.343 4.034 14.978 1.00 93.75 81 TYR A O 1
ATOM 664 N N . ARG A 1 82 ? -3.171 5.906 13.740 1.00 92.38 82 ARG A N 1
ATOM 665 C CA . ARG A 1 82 ? -3.224 5.229 12.427 1.00 92.38 82 ARG A CA 1
ATOM 666 C C . ARG A 1 82 ? -2.099 4.207 12.248 1.00 92.38 82 ARG A C 1
ATOM 668 O O . ARG A 1 82 ? -2.312 3.135 11.664 1.00 92.38 82 ARG A O 1
ATOM 675 N N . PHE A 1 83 ? -0.910 4.543 12.745 1.00 90.31 83 PHE A N 1
ATOM 676 C CA . PHE A 1 83 ? 0.286 3.700 12.689 1.00 90.31 83 PHE A CA 1
ATOM 677 C C . PHE A 1 83 ? 0.451 2.821 13.935 1.00 90.31 83 PHE A C 1
ATOM 679 O O . PHE A 1 83 ? 1.095 1.788 13.867 1.00 90.31 83 PHE A O 1
ATOM 686 N N . GLY A 1 84 ? -0.158 3.174 15.063 1.00 94.44 84 GLY A N 1
ATOM 687 C CA . GLY A 1 84 ? -0.208 2.332 16.254 1.00 94.44 84 GLY A CA 1
ATOM 688 C C . GLY A 1 84 ? -1.346 1.318 16.171 1.00 94.44 84 GLY A C 1
ATOM 689 O O . GLY A 1 84 ? -1.227 0.253 15.559 1.00 94.44 84 GLY A O 1
ATOM 690 N N . ILE A 1 85 ? -2.480 1.663 16.784 1.00 96.69 85 ILE A N 1
ATOM 691 C CA . ILE A 1 85 ? -3.643 0.774 16.859 1.00 96.69 85 ILE A CA 1
ATOM 692 C C . ILE A 1 85 ? -4.213 0.437 15.475 1.00 96.69 85 ILE A C 1
ATOM 694 O O . ILE A 1 85 ? -4.704 -0.666 15.278 1.00 96.69 85 ILE A O 1
ATOM 698 N N . GLY A 1 86 ? -4.097 1.334 14.491 1.00 97.00 86 GLY A N 1
ATOM 699 C CA . GLY A 1 86 ? -4.562 1.098 13.130 1.00 97.00 86 GLY A CA 1
ATOM 700 C C . GLY A 1 86 ? -3.800 -0.052 12.479 1.00 97.00 86 GLY A C 1
ATOM 701 O O . GLY A 1 86 ? -4.421 -0.978 11.960 1.00 97.00 86 GLY A O 1
ATOM 702 N N . LEU A 1 87 ? -2.461 -0.058 12.568 1.00 96.81 87 LEU A N 1
ATOM 703 C CA . LEU A 1 87 ? -1.652 -1.196 12.110 1.00 96.81 87 LEU A CA 1
ATOM 704 C C . LEU A 1 87 ? -1.990 -2.465 12.895 1.00 96.81 87 LEU A C 1
ATOM 706 O O . LEU A 1 87 ? -2.124 -3.535 12.298 1.00 96.81 87 LEU A O 1
ATOM 710 N N . TRP A 1 88 ? -2.169 -2.348 14.213 1.00 97.56 88 TRP A N 1
ATOM 711 C CA . TRP A 1 88 ? -2.556 -3.481 15.048 1.00 97.56 88 TRP A CA 1
ATOM 712 C C . TRP A 1 88 ? -3.895 -4.089 14.602 1.00 97.56 88 TRP A C 1
ATOM 714 O O . TRP A 1 88 ? -3.962 -5.303 14.432 1.00 97.56 88 TRP A O 1
ATOM 724 N N . MET A 1 89 ? -4.929 -3.283 14.342 1.00 98.19 89 MET A N 1
ATOM 725 C CA . MET A 1 89 ? -6.229 -3.752 13.844 1.00 98.19 89 MET A CA 1
ATOM 726 C C . MET A 1 89 ? -6.078 -4.419 12.479 1.00 98.19 89 MET A C 1
ATOM 728 O O . MET A 1 89 ? -6.539 -5.541 12.288 1.00 98.19 89 MET A O 1
ATOM 732 N N . ARG A 1 90 ? -5.371 -3.777 11.540 1.00 98.25 90 ARG A N 1
ATOM 733 C CA . ARG A 1 90 ? -5.161 -4.327 10.193 1.00 98.25 90 ARG A CA 1
ATOM 734 C C . ARG A 1 90 ? -4.521 -5.713 10.217 1.00 98.25 90 ARG A C 1
ATOM 736 O O . ARG A 1 90 ? -4.931 -6.590 9.455 1.00 98.25 90 ARG A O 1
ATOM 743 N N . ASN A 1 91 ? -3.564 -5.917 11.117 1.00 96.75 91 ASN A N 1
ATOM 744 C CA . ASN A 1 91 ? -2.839 -7.176 11.238 1.00 96.75 91 ASN A CA 1
ATOM 745 C C . ASN A 1 91 ? -3.593 -8.218 12.065 1.00 96.75 91 ASN A C 1
ATOM 747 O O . ASN A 1 91 ? -3.657 -9.367 11.647 1.00 96.75 91 ASN A O 1
ATOM 751 N N . ASN A 1 92 ? -4.173 -7.853 13.210 1.00 96.88 92 ASN A N 1
ATOM 752 C CA . ASN A 1 92 ? -4.767 -8.820 14.139 1.00 96.88 92 ASN A CA 1
ATOM 753 C C . ASN A 1 92 ? -6.223 -9.142 13.805 1.00 96.88 92 ASN A C 1
ATOM 755 O O . ASN A 1 92 ? -6.626 -10.295 13.918 1.00 96.88 92 ASN A O 1
ATOM 759 N N . TRP A 1 93 ? -6.982 -8.176 13.283 1.00 98.25 93 TRP A N 1
ATOM 760 C CA . TRP A 1 93 ? -8.329 -8.416 12.750 1.00 98.25 93 TRP A CA 1
ATOM 761 C C . TRP A 1 93 ? -8.329 -8.907 11.298 1.00 98.25 93 TRP A C 1
ATOM 763 O O . TRP A 1 93 ? -9.389 -9.018 10.680 1.00 98.25 93 TRP A O 1
ATOM 773 N N . GLN A 1 94 ? -7.142 -9.229 10.764 1.00 97.06 94 GLN A N 1
ATOM 774 C CA . GLN A 1 94 ? -6.923 -9.798 9.432 1.00 97.06 94 GLN A CA 1
ATOM 775 C C . GLN A 1 94 ? -7.593 -8.980 8.314 1.00 97.06 94 GLN A C 1
ATOM 777 O O . GLN A 1 94 ? -8.182 -9.542 7.394 1.00 97.06 94 GLN A O 1
ATOM 782 N N . LEU A 1 95 ? -7.502 -7.646 8.364 1.00 97.69 95 LEU A N 1
ATOM 783 C CA . LEU A 1 95 ? -8.133 -6.793 7.349 1.00 97.69 95 LEU A CA 1
ATOM 784 C C . LEU A 1 95 ? -7.478 -6.973 5.967 1.00 97.69 95 LEU A C 1
ATOM 786 O O . LEU A 1 95 ? -8.184 -6.965 4.964 1.00 97.69 95 LEU A O 1
ATOM 790 N N . TRP A 1 96 ? -6.162 -7.228 5.918 1.00 94.31 96 TRP A N 1
ATOM 791 C CA . TRP A 1 96 ? -5.434 -7.566 4.682 1.00 94.31 96 TRP A CA 1
ATOM 792 C C . TRP A 1 96 ? -5.780 -8.955 4.135 1.00 94.31 96 TRP A C 1
ATOM 794 O O . TRP A 1 96 ? -6.102 -9.098 2.960 1.00 94.31 96 TRP A O 1
ATOM 804 N N . GLY A 1 97 ? -5.701 -9.984 4.986 1.00 90.56 97 GLY A N 1
ATOM 805 C CA . GLY A 1 97 ? -5.890 -11.385 4.584 1.00 90.56 97 GLY A CA 1
ATOM 806 C C . GLY A 1 97 ? -7.354 -11.802 4.419 1.00 90.56 97 GLY A C 1
ATOM 807 O O . GLY A 1 97 ? -7.646 -12.828 3.806 1.00 90.56 97 GLY A O 1
ATOM 808 N N . GLY A 1 98 ? -8.280 -11.005 4.944 1.00 95.31 98 GLY A N 1
ATOM 809 C CA . GLY A 1 98 ? -9.702 -11.296 4.958 1.00 95.31 98 GLY A CA 1
ATOM 810 C C . GLY A 1 98 ? -10.185 -11.808 6.314 1.00 95.31 98 GLY A C 1
ATOM 811 O O . GLY A 1 98 ? -9.572 -12.677 6.934 1.00 95.31 98 GLY A O 1
ATOM 812 N N . SER A 1 99 ? -11.331 -11.296 6.749 1.00 97.88 99 SER A N 1
ATOM 813 C CA . SER A 1 99 ? -12.021 -11.710 7.966 1.00 97.88 99 SER A CA 1
ATOM 814 C C . SER A 1 99 ? -13.511 -11.386 7.879 1.00 97.88 99 SER A C 1
ATOM 816 O O . SER A 1 99 ? -13.943 -10.717 6.936 1.00 97.88 99 SER A O 1
ATOM 818 N N . ARG A 1 100 ? -14.323 -11.825 8.848 1.00 97.88 100 ARG A N 1
ATOM 819 C CA . ARG A 1 100 ? -15.734 -11.406 8.911 1.00 97.88 100 ARG A CA 1
ATOM 820 C C . ARG A 1 100 ? -15.888 -9.877 8.990 1.00 97.88 100 ARG A C 1
ATOM 822 O O . ARG A 1 100 ? -16.746 -9.332 8.303 1.00 97.88 100 ARG A O 1
ATOM 829 N N . LEU A 1 101 ? -14.982 -9.186 9.696 1.00 98.69 101 LEU A N 1
ATOM 830 C CA . LEU A 1 101 ? -14.947 -7.720 9.745 1.00 98.69 101 LEU A CA 1
ATOM 831 C C . LEU A 1 101 ? -14.608 -7.115 8.383 1.00 98.69 101 LEU A C 1
ATOM 833 O O . LEU A 1 101 ? -15.283 -6.210 7.904 1.00 98.69 101 LEU A O 1
ATOM 837 N N . SER A 1 102 ? -13.557 -7.620 7.731 1.00 98.12 102 SER A N 1
ATOM 838 C CA . SER A 1 102 ? -13.158 -7.094 6.424 1.00 98.12 102 SER A CA 1
ATOM 839 C C . SER A 1 102 ? -14.234 -7.368 5.368 1.00 98.12 102 SER A C 1
ATOM 841 O O . SER A 1 102 ? -14.405 -6.586 4.437 1.00 98.12 102 SER A O 1
ATOM 843 N N . LYS A 1 103 ? -14.978 -8.475 5.502 1.00 97.94 103 LYS A N 1
ATOM 844 C CA . LYS A 1 103 ? -16.150 -8.762 4.677 1.00 97.94 103 LYS A CA 1
ATOM 845 C C . LYS A 1 103 ? -17.252 -7.729 4.908 1.00 97.94 103 LYS A C 1
ATOM 847 O O . LYS A 1 103 ? -17.729 -7.191 3.917 1.00 97.94 103 LYS A O 1
ATOM 852 N N . PHE A 1 104 ? -17.589 -7.411 6.159 1.00 98.25 104 PHE A N 1
ATOM 853 C CA . PHE A 1 104 ? -18.556 -6.356 6.479 1.00 98.25 104 PHE A CA 1
ATOM 854 C C . PHE A 1 104 ? -18.209 -5.032 5.777 1.00 98.25 104 PHE A C 1
ATOM 856 O O . PHE A 1 104 ? -19.060 -4.450 5.110 1.00 98.25 104 PHE A O 1
ATOM 863 N N . PHE A 1 105 ? -16.950 -4.586 5.833 1.00 97.50 105 PHE A N 1
ATOM 864 C CA . PHE A 1 105 ? -16.539 -3.352 5.151 1.00 97.50 105 PHE A CA 1
ATOM 865 C C . PHE A 1 105 ? -16.606 -3.444 3.623 1.00 97.50 105 PHE A C 1
ATOM 867 O O . PHE A 1 105 ? -17.077 -2.510 2.978 1.00 97.50 105 PHE A O 1
ATOM 874 N N . ARG A 1 106 ? -16.197 -4.574 3.034 1.00 95.75 106 ARG A N 1
ATOM 875 C CA . ARG A 1 106 ? -16.278 -4.774 1.577 1.00 95.75 106 ARG A CA 1
ATOM 876 C C . ARG A 1 106 ? -17.712 -4.814 1.069 1.00 95.75 106 ARG A C 1
ATOM 878 O O . ARG A 1 106 ? -17.990 -4.271 0.001 1.00 95.75 106 ARG A O 1
ATOM 885 N N . ASP A 1 107 ? -18.617 -5.422 1.830 1.00 96.56 107 ASP A N 1
ATOM 886 C CA . ASP A 1 107 ? -20.047 -5.415 1.518 1.00 96.56 107 ASP A CA 1
ATOM 887 C C . ASP A 1 107 ? -20.595 -3.969 1.526 1.00 96.56 107 ASP A C 1
ATOM 889 O O . ASP A 1 107 ? -21.446 -3.633 0.703 1.00 96.56 107 ASP A O 1
ATOM 893 N N . ASN A 1 108 ? -20.002 -3.088 2.344 1.00 95.50 108 ASN A N 1
ATOM 894 C CA . ASN A 1 108 ? -20.242 -1.639 2.401 1.00 95.50 108 ASN A CA 1
ATOM 895 C C . ASN A 1 108 ? -19.285 -0.800 1.522 1.00 95.50 108 ASN A C 1
ATOM 897 O O . ASN A 1 108 ? -19.081 0.381 1.775 1.00 95.50 108 ASN A O 1
ATOM 901 N N . LYS A 1 109 ? -18.695 -1.392 0.473 1.00 93.62 109 LYS A N 1
ATOM 902 C CA . LYS A 1 109 ? -17.857 -0.714 -0.545 1.00 93.62 109 LYS A CA 1
ATOM 903 C C . LYS A 1 109 ? -16.512 -0.151 -0.075 1.00 93.62 109 LYS A C 1
ATOM 905 O O . LYS A 1 109 ? -15.802 0.433 -0.886 1.00 93.62 109 LYS A O 1
ATOM 910 N N . ILE A 1 110 ? -16.093 -0.413 1.159 1.00 93.06 110 ILE A N 1
ATOM 911 C CA . ILE A 1 110 ? -14.758 -0.048 1.644 1.00 93.06 110 ILE A CA 1
ATOM 912 C C . ILE A 1 110 ? -13.819 -1.238 1.426 1.00 93.06 110 ILE A C 1
ATOM 914 O O . ILE A 1 110 ? -13.907 -2.260 2.110 1.00 93.06 110 ILE A O 1
ATOM 918 N N . GLY A 1 111 ? -12.939 -1.125 0.429 1.00 90.75 111 GLY A N 1
ATOM 919 C CA . GLY A 1 111 ? -12.095 -2.231 -0.025 1.00 90.75 111 GLY A CA 1
ATOM 920 C C . GLY A 1 111 ? -10.723 -2.291 0.639 1.00 90.75 111 GLY A C 1
ATOM 921 O O . GLY A 1 111 ? -10.225 -3.386 0.916 1.00 90.75 111 GLY A O 1
ATOM 922 N N . HIS A 1 112 ? -10.107 -1.135 0.894 1.00 92.31 112 HIS A N 1
ATOM 923 C CA . HIS A 1 112 ? -8.729 -1.086 1.359 1.00 92.31 112 HIS A CA 1
ATOM 924 C C . HIS A 1 112 ? -8.633 -1.204 2.897 1.00 92.31 112 HIS A C 1
ATOM 926 O O . HIS A 1 112 ? -9.325 -0.480 3.616 1.00 92.31 112 HIS A O 1
ATOM 932 N N . PRO A 1 113 ? -7.757 -2.070 3.448 1.00 95.62 113 PRO A N 1
ATOM 933 C CA . PRO A 1 113 ? -7.616 -2.267 4.898 1.00 95.62 113 PRO A CA 1
ATOM 934 C C . PRO A 1 113 ? -7.245 -1.007 5.678 1.00 95.62 113 PRO A C 1
ATOM 936 O O . PRO A 1 113 ? -7.592 -0.883 6.854 1.00 95.62 113 PRO A O 1
ATOM 939 N N . GLU A 1 114 ? -6.534 -0.072 5.043 1.00 93.81 114 GLU A N 1
ATOM 940 C CA . GLU A 1 114 ? -6.294 1.240 5.636 1.00 93.81 114 GLU A CA 1
ATOM 941 C C . GLU A 1 114 ? -7.600 2.007 5.824 1.00 93.81 114 GLU A C 1
ATOM 943 O O . GLU A 1 114 ? -7.906 2.353 6.963 1.00 93.81 114 GLU A O 1
ATOM 948 N N . SER A 1 115 ? -8.404 2.157 4.770 1.00 93.62 115 SER A N 1
ATOM 949 C CA . SER A 1 115 ? -9.712 2.818 4.809 1.00 93.62 115 SER A CA 1
ATOM 950 C C . SER A 1 115 ? -10.621 2.193 5.874 1.00 93.62 115 SER A C 1
ATOM 952 O O . SER A 1 115 ? -11.173 2.904 6.706 1.00 93.62 115 SER A O 1
ATOM 954 N N . MET A 1 116 ? -10.680 0.854 5.947 1.00 96.75 116 MET A N 1
ATOM 955 C CA . MET A 1 116 ? -11.429 0.136 6.994 1.00 96.75 116 MET A CA 1
ATOM 956 C C . MET A 1 116 ? -10.995 0.562 8.401 1.00 96.75 116 MET A C 1
ATOM 958 O O . MET A 1 116 ? -11.820 0.895 9.243 1.00 96.75 116 MET A O 1
ATOM 962 N N . SER A 1 117 ? -9.685 0.557 8.669 1.00 97.44 117 SER A N 1
ATOM 963 C CA . SER A 1 117 ? -9.169 0.922 9.990 1.00 97.44 117 SER A CA 1
ATOM 964 C C . SER A 1 117 ? -9.386 2.396 10.331 1.00 97.44 117 SER A C 1
ATOM 966 O O . SER A 1 117 ? -9.596 2.706 11.497 1.00 97.44 117 SER A O 1
ATOM 968 N N . VAL A 1 118 ? -9.357 3.288 9.339 1.00 95.69 118 VAL A N 1
ATOM 969 C CA . VAL A 1 118 ? -9.593 4.721 9.535 1.00 95.69 118 VAL A CA 1
ATOM 970 C C . VAL A 1 118 ? -11.061 4.972 9.894 1.00 95.69 118 VAL A C 1
ATOM 972 O O . VAL A 1 118 ? -11.311 5.623 10.903 1.00 95.69 118 VAL A O 1
ATOM 975 N N . VAL A 1 119 ? -12.011 4.349 9.189 1.00 97.06 119 VAL A N 1
ATOM 976 C CA . VAL A 1 119 ? -13.450 4.425 9.515 1.00 97.06 119 VAL A CA 1
ATOM 977 C C . VAL A 1 119 ? -13.751 3.908 10.922 1.00 97.06 119 VAL A C 1
ATOM 979 O O . VAL A 1 119 ? -14.549 4.498 11.649 1.00 97.06 119 VAL A O 1
ATOM 982 N N . ILE A 1 120 ? -13.082 2.836 11.362 1.00 98.31 120 ILE A N 1
ATOM 983 C CA . ILE A 1 120 ? -13.226 2.341 12.740 1.00 98.31 120 ILE A CA 1
ATOM 984 C C . ILE A 1 120 ? -12.723 3.378 13.753 1.00 98.31 120 ILE A C 1
ATOM 986 O O . ILE A 1 120 ? -13.387 3.600 14.764 1.00 98.31 120 ILE A O 1
ATOM 990 N N . LEU A 1 121 ? -11.569 4.010 13.507 1.00 98.06 121 LEU A N 1
ATOM 991 C CA . LEU A 1 121 ? -11.025 5.039 14.402 1.00 98.06 121 LEU A CA 1
ATOM 992 C C . LEU A 1 121 ? -11.942 6.262 14.455 1.00 98.06 121 LEU A C 1
ATOM 994 O O . LEU A 1 121 ? -12.282 6.727 15.537 1.00 98.06 121 LEU A O 1
ATOM 998 N N . GLU A 1 122 ? -12.379 6.757 13.305 1.00 97.75 122 GLU A N 1
ATOM 999 C CA . GLU A 1 122 ? -13.286 7.899 13.207 1.00 97.75 122 GLU A CA 1
ATOM 1000 C C . GLU A 1 122 ? -14.599 7.633 13.956 1.00 97.75 122 GLU A C 1
ATOM 1002 O O . GLU A 1 122 ? -15.010 8.409 14.822 1.00 97.75 122 GLU A O 1
ATOM 1007 N N . SER A 1 123 ? -15.191 6.459 13.736 1.00 98.25 123 SER A N 1
ATOM 1008 C CA . SER A 1 123 ? -16.415 6.042 14.422 1.00 98.25 123 SER A CA 1
ATOM 1009 C C . SER A 1 123 ? -16.211 5.855 15.930 1.00 98.25 123 SER A C 1
ATOM 1011 O O . SER A 1 123 ? -17.073 6.227 16.724 1.00 98.25 123 SER A O 1
ATOM 1013 N N . TYR A 1 124 ? -15.057 5.330 16.352 1.00 98.56 124 TYR A N 1
ATOM 1014 C CA . TYR A 1 124 ? -14.714 5.192 17.767 1.00 98.56 124 TYR A CA 1
ATOM 1015 C C . TYR A 1 124 ? -14.523 6.549 18.461 1.00 98.56 124 TYR A C 1
ATOM 1017 O O . TYR A 1 124 ? -14.957 6.732 19.599 1.00 98.56 124 TYR A O 1
ATOM 1025 N N . TYR A 1 125 ? -13.904 7.516 17.781 1.00 98.31 125 TYR A N 1
ATOM 1026 C CA . TYR A 1 125 ? -13.741 8.874 18.296 1.00 98.31 125 TYR A CA 1
ATOM 1027 C C . TYR A 1 125 ? -15.096 9.545 18.542 1.00 98.31 125 TYR A C 1
ATOM 1029 O O . TYR A 1 125 ? -15.335 10.066 19.634 1.00 98.31 125 TYR A O 1
ATOM 1037 N N . ARG A 1 126 ? -16.005 9.458 17.564 1.00 98.19 126 ARG A N 1
ATOM 1038 C CA . ARG A 1 126 ? -17.372 9.991 17.673 1.00 98.19 126 ARG A CA 1
ATOM 1039 C C . ARG A 1 126 ? -18.158 9.291 18.777 1.00 98.19 126 ARG A C 1
ATOM 1041 O O . ARG A 1 126 ? -18.777 9.959 19.602 1.00 98.19 126 ARG A O 1
ATOM 1048 N N . PHE A 1 127 ? -18.023 7.967 18.890 1.00 98.31 127 PHE A N 1
ATOM 1049 C CA . PHE A 1 127 ? -18.583 7.195 20.001 1.00 98.31 127 PHE A CA 1
ATOM 1050 C C . PHE A 1 127 ? -18.110 7.710 21.372 1.00 98.31 127 PHE A C 1
ATOM 1052 O O . PHE A 1 127 ? -18.937 7.939 22.253 1.00 98.31 127 PHE A O 1
ATOM 1059 N N . LEU A 1 128 ? -16.806 7.960 21.562 1.00 98.06 128 LEU A N 1
ATOM 1060 C CA . LEU A 1 128 ? -16.277 8.486 22.830 1.00 98.06 128 LEU A CA 1
ATOM 1061 C C . LEU A 1 128 ? -16.822 9.873 23.195 1.00 98.06 128 LEU A C 1
ATOM 1063 O O . LEU A 1 128 ? -16.877 10.217 24.377 1.00 98.06 128 LEU A O 1
ATOM 1067 N N . LYS A 1 129 ? -17.201 10.671 22.195 1.00 97.50 129 LYS A N 1
ATOM 1068 C CA . LYS A 1 129 ? -17.783 12.005 22.379 1.00 97.50 129 LYS A CA 1
ATOM 1069 C C . LYS A 1 129 ? -19.307 12.021 22.390 1.00 97.50 129 LYS A C 1
ATOM 1071 O O . LYS A 1 129 ? -19.888 13.085 22.589 1.00 97.50 129 LYS A O 1
ATOM 1076 N N . ASN A 1 130 ? -19.943 10.859 22.235 1.00 97.31 130 ASN A N 1
ATOM 1077 C CA . ASN A 1 130 ? -21.389 10.746 22.081 1.00 97.31 130 ASN A CA 1
ATOM 1078 C C . ASN A 1 130 ? -21.910 11.592 20.898 1.00 97.31 130 ASN A C 1
ATOM 1080 O O . ASN A 1 130 ? -22.956 12.237 20.978 1.00 97.31 130 ASN A O 1
ATOM 1084 N N . GLU A 1 131 ? -21.137 11.613 19.816 1.00 97.12 131 GLU A N 1
ATOM 1085 C CA . GLU A 1 131 ? -21.473 12.235 18.538 1.00 97.12 131 GLU A CA 1
ATOM 1086 C C . GLU A 1 131 ? -22.044 11.181 17.578 1.00 97.12 131 GLU A C 1
ATOM 1088 O O . GLU A 1 131 ? -21.775 9.984 17.715 1.00 97.12 131 GLU A O 1
ATOM 1093 N N . ASP A 1 132 ? -22.829 11.620 16.592 1.00 96.88 132 ASP A N 1
ATOM 1094 C CA . ASP A 1 132 ? -23.324 10.731 15.540 1.00 96.88 132 ASP A CA 1
ATOM 1095 C C . ASP A 1 132 ? -22.150 10.191 14.711 1.00 96.88 132 ASP A C 1
ATOM 1097 O O . ASP A 1 132 ? -21.343 10.961 14.182 1.00 96.88 132 ASP A O 1
ATOM 1101 N N . ILE A 1 133 ? -22.071 8.864 14.587 1.00 96.62 133 ILE A N 1
ATOM 1102 C CA . ILE A 1 133 ? -21.041 8.165 13.818 1.00 96.62 133 ILE A CA 1
ATOM 1103 C C . ILE A 1 133 ? -21.110 8.569 12.344 1.00 96.62 133 ILE A C 1
ATOM 1105 O O . ILE A 1 133 ? -20.059 8.739 11.730 1.00 96.62 133 ILE A O 1
ATOM 1109 N N . ARG A 1 134 ? -22.309 8.764 11.777 1.00 96.31 134 ARG A N 1
ATOM 1110 C CA . ARG A 1 134 ? -22.500 9.135 10.361 1.00 96.31 134 ARG A CA 1
ATOM 1111 C C . ARG A 1 134 ? -21.795 8.169 9.397 1.00 96.31 134 ARG A C 1
ATOM 1113 O O . ARG A 1 134 ? -21.055 8.575 8.506 1.00 96.31 134 ARG A O 1
ATOM 1120 N N . PHE A 1 135 ? -21.991 6.865 9.607 1.00 95.12 135 PHE A N 1
ATOM 1121 C CA . PHE A 1 135 ? -21.289 5.811 8.861 1.00 95.12 135 PHE A CA 1
ATOM 1122 C C . PHE A 1 135 ? -21.519 5.889 7.342 1.00 95.12 135 PHE A C 1
ATOM 1124 O O . PHE A 1 135 ? -20.568 5.745 6.579 1.00 95.12 135 PHE A O 1
ATOM 1131 N N . ASP A 1 136 ? -22.742 6.191 6.899 1.00 93.94 136 ASP A N 1
ATOM 1132 C CA . ASP A 1 136 ? -23.060 6.320 5.469 1.00 93.94 136 ASP A CA 1
ATOM 1133 C C . ASP A 1 136 ? -22.334 7.506 4.810 1.00 93.94 136 ASP A C 1
ATOM 1135 O O . ASP A 1 136 ? -21.882 7.402 3.667 1.00 93.94 136 ASP A O 1
ATOM 1139 N N . GLU A 1 137 ? -22.175 8.620 5.535 1.00 94.19 137 GLU A N 1
ATOM 1140 C CA . GLU A 1 137 ? -21.395 9.777 5.073 1.00 94.19 137 GLU A CA 1
ATOM 1141 C C . GLU A 1 137 ? -19.918 9.407 4.939 1.00 94.19 137 GLU A C 1
ATOM 1143 O O . GLU A 1 137 ? -19.322 9.655 3.891 1.00 94.19 137 GLU A O 1
ATOM 1148 N N . GLN A 1 138 ? -19.360 8.732 5.953 1.00 92.62 138 GLN A N 1
ATOM 1149 C CA . GLN A 1 138 ? -17.984 8.236 5.910 1.00 92.62 138 GLN A CA 1
ATOM 1150 C C . GLN A 1 138 ? -17.769 7.335 4.687 1.00 92.62 138 GLN A C 1
ATOM 1152 O O . GLN A 1 138 ? -16.843 7.564 3.912 1.00 92.62 138 GLN A O 1
ATOM 1157 N N . ILE A 1 139 ? -18.637 6.336 4.465 1.00 92.25 139 ILE A N 1
ATOM 1158 C CA . ILE A 1 139 ? -18.531 5.433 3.306 1.00 92.25 139 ILE A CA 1
ATOM 1159 C C . ILE A 1 139 ? -18.488 6.231 2.006 1.00 92.25 139 ILE A C 1
ATOM 1161 O O . ILE A 1 139 ? -17.626 5.975 1.166 1.00 92.25 139 ILE A O 1
ATOM 1165 N N . LYS A 1 140 ? -19.401 7.191 1.836 1.00 92.12 140 LYS A N 1
ATOM 1166 C CA . LYS A 1 140 ? -19.475 7.996 0.618 1.00 92.12 140 LYS A CA 1
ATOM 1167 C C . LYS A 1 140 ? -18.170 8.754 0.366 1.00 92.12 140 LYS A C 1
ATOM 1169 O O . LYS A 1 140 ? -17.628 8.662 -0.733 1.00 92.12 140 LYS A O 1
ATOM 1174 N N . GLU A 1 141 ? -17.646 9.441 1.378 1.00 89.94 141 GLU A N 1
ATOM 1175 C CA . GLU A 1 141 ? -16.394 10.198 1.265 1.00 89.94 141 GLU A CA 1
ATOM 1176 C C . GLU A 1 141 ? -15.200 9.293 0.915 1.00 89.94 141 GLU A C 1
ATOM 1178 O O . GL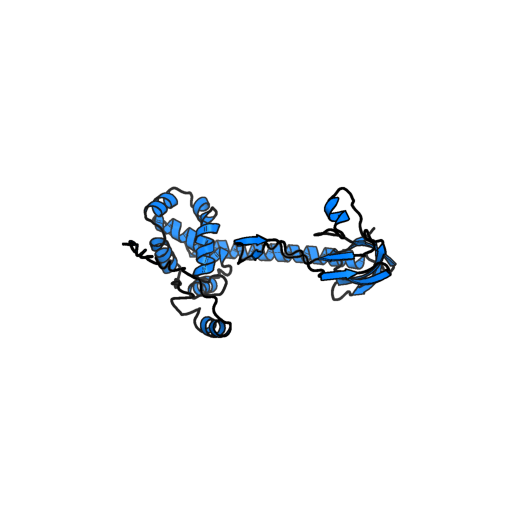U A 1 141 ? -14.412 9.622 0.024 1.00 89.94 141 GLU A O 1
ATOM 1183 N N . TYR A 1 142 ? -15.083 8.121 1.554 1.00 87.81 142 TYR A N 1
ATOM 1184 C CA . TYR A 1 142 ? -13.994 7.181 1.261 1.00 87.81 142 TYR A CA 1
ATOM 1185 C C . TYR A 1 142 ? -14.108 6.548 -0.122 1.00 87.81 142 TYR A C 1
ATOM 1187 O O . TYR A 1 142 ? -13.089 6.390 -0.794 1.00 87.81 142 TYR A O 1
ATOM 1195 N N . VAL A 1 143 ? -15.315 6.184 -0.561 1.00 87.44 143 VAL A N 1
ATOM 1196 C CA . VAL A 1 143 ? -15.528 5.619 -1.900 1.00 87.44 143 VAL A CA 1
ATOM 1197 C C . VAL A 1 143 ? -15.150 6.643 -2.969 1.00 87.44 143 VAL A C 1
ATOM 1199 O O . VAL A 1 143 ? -14.375 6.314 -3.864 1.00 87.44 143 VAL A O 1
ATOM 1202 N N . GLU A 1 144 ? -15.606 7.893 -2.839 1.00 90.12 144 GLU A N 1
ATOM 1203 C CA . GLU A 1 144 ? -15.255 8.974 -3.770 1.00 90.12 144 GLU A CA 1
ATOM 1204 C C . GLU A 1 144 ? -13.737 9.227 -3.805 1.00 90.12 144 GLU A C 1
ATOM 1206 O O . GLU A 1 144 ? -13.146 9.384 -4.878 1.00 90.12 144 GLU A O 1
ATOM 1211 N N . TRP A 1 145 ? -13.077 9.217 -2.642 1.00 88.06 145 TRP A N 1
ATOM 1212 C CA . TRP A 1 145 ? -11.625 9.366 -2.557 1.00 88.06 145 TRP A CA 1
ATOM 1213 C C . TRP A 1 145 ? -10.868 8.188 -3.192 1.00 88.06 145 TRP A C 1
ATOM 1215 O O . TRP A 1 145 ? -9.937 8.416 -3.968 1.00 88.06 145 TRP A O 1
ATOM 1225 N N . GLU A 1 146 ? -11.263 6.939 -2.913 1.00 85.19 146 GLU A N 1
ATOM 1226 C CA . GLU A 1 146 ? -10.624 5.747 -3.489 1.00 85.19 146 GLU A CA 1
ATOM 1227 C C . GLU A 1 146 ? -10.797 5.687 -5.012 1.00 85.19 146 GLU A C 1
ATOM 1229 O O . GLU A 1 146 ? -9.861 5.322 -5.726 1.00 85.19 146 GLU A O 1
ATOM 1234 N N . GLU A 1 147 ? -11.979 6.030 -5.529 1.00 88.25 147 GLU A N 1
ATOM 1235 C CA . GLU A 1 147 ? -12.242 6.076 -6.970 1.00 88.25 147 GLU A CA 1
ATOM 1236 C C . GLU A 1 147 ? -11.382 7.134 -7.661 1.00 88.25 147 GLU A C 1
ATOM 1238 O O . GLU A 1 147 ? -10.765 6.851 -8.693 1.00 88.25 147 GLU A O 1
ATOM 1243 N N . LYS A 1 148 ? -11.268 8.323 -7.059 1.00 92.00 148 LYS A N 1
ATOM 1244 C CA . LYS A 1 148 ? -10.394 9.383 -7.562 1.00 92.00 148 LYS A CA 1
ATOM 1245 C C . LYS A 1 148 ? -8.924 8.963 -7.549 1.00 92.00 148 LYS A C 1
ATOM 1247 O O . LYS A 1 148 ? -8.248 9.118 -8.560 1.00 92.00 148 LYS A O 1
ATOM 1252 N N . ALA A 1 149 ? -8.437 8.386 -6.451 1.00 89.06 149 ALA A N 1
ATOM 1253 C CA . ALA A 1 149 ? -7.048 7.941 -6.341 1.00 89.06 149 ALA A CA 1
ATOM 1254 C C . ALA A 1 149 ? -6.692 6.886 -7.405 1.00 89.06 149 ALA A C 1
ATOM 1256 O O . ALA A 1 149 ? -5.639 6.982 -8.037 1.00 89.06 149 ALA A O 1
ATOM 1257 N N . LYS A 1 150 ? -7.594 5.927 -7.659 1.00 89.50 150 LYS A N 1
ATOM 1258 C CA . LYS A 1 150 ? -7.435 4.922 -8.726 1.00 89.50 150 LYS A CA 1
ATOM 1259 C C . LYS A 1 150 ? -7.440 5.554 -10.117 1.00 89.50 150 LYS A C 1
ATOM 1261 O O . LYS A 1 150 ? -6.665 5.140 -10.976 1.00 89.50 150 LYS A O 1
ATOM 1266 N N . ALA A 1 151 ? -8.303 6.541 -10.355 1.00 93.44 151 ALA A N 1
ATOM 1267 C CA . ALA A 1 151 ? -8.340 7.261 -11.625 1.00 93.44 151 ALA A CA 1
ATOM 1268 C C . ALA A 1 151 ? -7.036 8.041 -11.869 1.00 93.44 151 ALA A C 1
ATOM 1270 O O . ALA A 1 151 ? -6.460 7.937 -12.953 1.00 93.44 151 ALA A O 1
ATOM 1271 N N . ASP A 1 152 ? -6.541 8.746 -10.850 1.00 94.81 152 ASP A N 1
ATOM 1272 C CA . ASP A 1 152 ? -5.290 9.508 -10.903 1.00 94.81 152 ASP A CA 1
ATOM 1273 C C . ASP A 1 152 ? -4.070 8.587 -11.112 1.00 94.81 152 ASP A C 1
ATOM 1275 O O . ASP A 1 152 ? -3.141 8.926 -11.848 1.00 94.81 152 ASP A O 1
ATOM 1279 N N . GLU A 1 153 ? -4.048 7.408 -10.482 1.00 93.31 153 GLU A N 1
ATOM 1280 C CA . GLU A 1 153 ? -3.022 6.378 -10.698 1.00 93.31 153 GLU A CA 1
ATOM 1281 C C . GLU A 1 153 ? -3.044 5.832 -12.127 1.00 93.31 153 GLU A C 1
ATOM 1283 O O . GLU A 1 153 ? -2.023 5.880 -12.813 1.00 93.31 153 GLU A O 1
ATOM 1288 N N . LEU A 1 154 ? -4.215 5.427 -12.623 1.00 95.44 154 LEU A N 1
ATOM 1289 C CA . LEU A 1 154 ? -4.373 4.944 -13.993 1.00 95.44 154 LEU A CA 1
ATOM 1290 C C . LEU A 1 154 ? -3.978 6.007 -15.030 1.00 95.44 154 LEU A C 1
ATOM 1292 O O . LEU A 1 154 ? -3.433 5.686 -16.088 1.00 95.44 154 LEU A O 1
ATOM 1296 N N . GLU A 1 155 ? -4.260 7.284 -14.764 1.00 96.81 155 GLU A N 1
ATOM 1297 C CA . GLU A 1 155 ? -3.836 8.378 -15.635 1.00 96.81 155 GLU A CA 1
ATOM 1298 C C . GLU A 1 155 ? -2.308 8.534 -15.657 1.00 96.81 155 GLU A C 1
ATOM 1300 O O . GLU A 1 155 ? -1.736 8.719 -16.738 1.00 96.81 155 GLU A O 1
ATOM 1305 N N . ARG A 1 156 ? -1.641 8.423 -14.500 1.00 95.19 156 ARG A N 1
ATOM 1306 C CA . ARG A 1 156 ? -0.171 8.442 -14.406 1.00 95.19 156 ARG A CA 1
ATOM 1307 C C . ARG A 1 156 ? 0.451 7.278 -15.170 1.00 95.19 156 ARG A C 1
ATOM 1309 O O . ARG A 1 156 ? 1.263 7.529 -16.057 1.00 95.19 156 ARG A O 1
ATOM 1316 N N . GLU A 1 157 ? -0.011 6.051 -14.941 1.00 94.50 157 GLU A N 1
ATOM 1317 C CA . GLU A 1 157 ? 0.474 4.862 -15.656 1.00 94.50 157 GLU A CA 1
ATOM 1318 C C . GLU A 1 157 ? 0.297 4.994 -17.176 1.00 94.50 157 GLU A C 1
ATOM 1320 O O . GLU A 1 157 ? 1.183 4.652 -17.961 1.00 94.50 157 GLU A O 1
ATOM 1325 N N . ARG A 1 158 ? -0.840 5.542 -17.629 1.00 95.88 158 ARG A N 1
ATOM 1326 C CA . ARG A 1 158 ? -1.083 5.798 -19.059 1.00 95.88 158 ARG A CA 1
ATOM 1327 C C . ARG A 1 158 ? -0.117 6.825 -19.637 1.00 95.88 158 ARG A C 1
ATOM 1329 O O . ARG A 1 158 ? 0.326 6.653 -20.775 1.00 95.88 158 ARG A O 1
ATOM 1336 N N . LYS A 1 159 ? 0.177 7.898 -18.899 1.00 96.25 159 LYS A N 1
ATOM 1337 C CA . LYS A 1 159 ? 1.147 8.925 -19.306 1.00 96.25 159 LYS A CA 1
ATOM 1338 C C . LYS A 1 159 ? 2.555 8.337 -19.383 1.00 96.25 159 LYS A C 1
ATOM 1340 O O . LYS A 1 159 ? 3.199 8.487 -20.417 1.00 96.25 159 LYS A O 1
ATOM 1345 N N . GLU A 1 160 ? 2.981 7.604 -18.360 1.00 92.44 160 GLU A N 1
ATOM 1346 C CA . GLU A 1 160 ? 4.281 6.925 -18.311 1.00 92.44 160 GLU A CA 1
ATOM 1347 C C . GLU A 1 160 ? 4.435 5.921 -19.458 1.00 92.44 160 GLU A C 1
ATOM 1349 O O . GLU A 1 160 ? 5.406 5.982 -20.207 1.00 92.44 160 GLU A O 1
ATOM 1354 N N . LEU A 1 161 ? 3.433 5.067 -19.696 1.00 92.94 161 LEU A N 1
ATOM 1355 C CA . LEU A 1 161 ? 3.452 4.118 -20.810 1.00 92.94 161 LEU A CA 1
ATOM 1356 C C . LEU A 1 161 ? 3.496 4.820 -22.174 1.00 92.94 161 LEU A C 1
ATOM 1358 O O . LEU A 1 161 ? 4.136 4.328 -23.106 1.00 92.94 161 LEU A O 1
ATOM 1362 N N . LYS A 1 162 ? 2.802 5.954 -22.321 1.00 95.00 162 LYS A N 1
ATOM 1363 C CA . LYS A 1 162 ? 2.819 6.743 -23.557 1.00 95.00 162 LYS A CA 1
ATOM 1364 C C . LYS A 1 162 ? 4.207 7.327 -23.821 1.00 95.00 162 LYS A C 1
ATOM 1366 O O . LYS A 1 162 ? 4.690 7.203 -24.946 1.00 95.00 162 LYS A O 1
ATOM 1371 N N . GLU A 1 163 ? 4.848 7.910 -22.811 1.00 92.31 163 GLU A N 1
ATOM 1372 C CA . GLU A 1 163 ? 6.217 8.422 -22.935 1.00 92.31 163 GLU A CA 1
ATOM 1373 C C . GLU A 1 163 ? 7.219 7.285 -23.173 1.00 92.31 163 GLU A C 1
ATOM 1375 O O . GLU A 1 163 ? 8.027 7.374 -24.096 1.00 92.31 163 GLU A O 1
ATOM 1380 N N . LYS A 1 164 ? 7.089 6.154 -22.464 1.00 92.06 164 LYS A N 1
ATOM 1381 C CA . LYS A 1 164 ? 7.905 4.948 -22.683 1.00 92.06 164 LYS A CA 1
ATOM 1382 C C . LYS A 1 164 ? 7.799 4.445 -24.126 1.00 92.06 164 LYS A C 1
ATOM 1384 O O . LYS A 1 164 ? 8.811 4.167 -24.767 1.00 92.06 164 LYS A O 1
ATOM 1389 N N . LYS A 1 165 ? 6.585 4.391 -24.691 1.00 94.25 165 LYS A N 1
ATOM 1390 C CA . LYS A 1 165 ? 6.355 4.028 -26.104 1.00 94.25 165 LYS A CA 1
ATOM 1391 C C . LYS A 1 165 ? 6.952 5.036 -27.084 1.00 94.25 165 LYS A C 1
ATOM 1393 O O . LYS A 1 165 ? 7.463 4.626 -28.124 1.00 94.25 165 LYS A O 1
ATOM 1398 N N . LYS A 1 166 ? 6.885 6.332 -26.774 1.00 93.75 166 LYS A N 1
ATOM 1399 C CA . LYS A 1 166 ? 7.479 7.390 -27.597 1.00 93.75 166 LYS A CA 1
ATOM 1400 C C . LYS A 1 166 ? 9.007 7.279 -27.611 1.00 93.75 166 LYS A C 1
ATOM 1402 O O . LYS A 1 166 ? 9.569 7.152 -28.695 1.00 93.75 166 LYS A O 1
ATOM 1407 N N . LYS A 1 167 ? 9.643 7.197 -26.434 1.00 91.88 167 LYS A N 1
ATOM 1408 C CA . LYS A 1 167 ? 11.087 6.941 -26.279 1.00 91.88 167 LYS A CA 1
ATOM 1409 C C . LYS A 1 167 ? 11.494 5.698 -27.071 1.00 91.88 167 LYS A C 1
ATOM 1411 O O . LYS A 1 167 ? 12.411 5.740 -27.882 1.00 91.88 167 LYS A O 1
ATOM 1416 N N . PHE A 1 168 ? 10.738 4.607 -26.928 1.00 94.25 168 PHE A N 1
ATOM 1417 C CA . PHE A 1 168 ? 10.986 3.366 -27.663 1.00 94.25 168 PHE A CA 1
ATOM 1418 C C . PHE A 1 168 ? 10.895 3.532 -29.179 1.00 94.25 168 PHE A C 1
ATOM 1420 O O . PHE A 1 168 ? 11.689 2.933 -29.902 1.00 94.25 168 PHE A O 1
ATOM 1427 N N . ALA A 1 169 ? 9.948 4.318 -29.691 1.00 93.81 169 ALA A N 1
ATOM 1428 C CA . ALA A 1 169 ? 9.802 4.557 -31.124 1.00 93.81 169 ALA A CA 1
ATOM 1429 C C . ALA A 1 169 ? 10.956 5.389 -31.710 1.00 93.81 169 ALA A C 1
ATOM 1431 O O . ALA A 1 169 ? 11.349 5.139 -32.848 1.00 93.81 169 ALA A O 1
ATOM 1432 N N . GLU A 1 170 ? 11.505 6.329 -30.939 1.00 93.88 170 GLU A N 1
ATOM 1433 C CA . GLU A 1 170 ? 12.600 7.215 -31.357 1.00 93.88 170 GLU A CA 1
ATOM 1434 C C . GLU A 1 170 ? 13.936 6.473 -31.521 1.00 93.88 170 GLU A C 1
ATOM 1436 O O . GLU A 1 170 ? 14.710 6.819 -32.416 1.00 93.88 170 GLU A O 1
ATOM 1441 N N . LEU A 1 171 ? 14.161 5.409 -30.738 1.00 94.19 171 LEU A N 1
ATOM 1442 C CA . LEU A 1 171 ? 15.365 4.577 -30.820 1.00 94.19 171 LEU A CA 1
ATOM 1443 C C . LEU A 1 171 ? 15.500 3.847 -32.164 1.00 94.19 171 LEU A C 1
ATOM 1445 O O . LEU A 1 171 ? 14.588 3.132 -32.609 1.00 94.19 171 LEU A O 1
ATOM 1449 N N . LYS A 1 172 ? 16.690 3.916 -32.755 1.00 95.94 172 LYS A N 1
ATOM 1450 C CA . LYS A 1 172 ? 17.084 3.242 -33.993 1.00 95.94 172 LYS A CA 1
ATOM 1451 C C . LYS A 1 172 ? 18.160 2.201 -33.716 1.00 95.94 172 LYS A C 1
ATOM 1453 O O . LYS A 1 172 ? 19.038 2.369 -32.876 1.00 95.94 172 LYS A O 1
ATOM 1458 N N . ILE A 1 173 ? 18.099 1.092 -34.450 1.00 96.50 173 ILE A N 1
ATOM 1459 C CA . ILE A 1 173 ? 19.161 0.082 -34.403 1.00 96.50 173 ILE A CA 1
ATOM 1460 C C . ILE A 1 173 ? 20.478 0.757 -34.804 1.00 96.50 173 ILE A C 1
ATOM 1462 O O . ILE A 1 173 ? 20.542 1.414 -35.842 1.00 96.50 173 ILE A O 1
ATOM 1466 N N . GLY A 1 174 ? 21.509 0.578 -33.982 1.00 95.56 174 GLY A N 1
ATOM 1467 C CA . GLY A 1 174 ? 22.799 1.248 -34.119 1.00 95.56 174 GLY A CA 1
ATOM 1468 C C . GLY A 1 174 ? 22.991 2.463 -33.209 1.00 95.56 174 GLY A C 1
ATOM 1469 O O . GLY A 1 174 ? 24.134 2.897 -33.080 1.00 95.56 174 GLY A O 1
ATOM 1470 N N . ASP A 1 175 ? 21.938 2.968 -32.554 1.00 97.00 175 ASP A N 1
ATOM 1471 C CA . ASP A 1 175 ? 22.069 4.051 -31.574 1.00 97.00 175 ASP A CA 1
ATOM 1472 C C . ASP A 1 175 ? 22.987 3.630 -30.424 1.00 97.00 175 ASP A C 1
ATOM 1474 O O . ASP A 1 175 ? 22.950 2.481 -29.961 1.00 97.00 175 ASP A O 1
ATOM 1478 N N . VAL A 1 176 ? 23.814 4.576 -29.975 1.00 95.94 176 VAL A N 1
ATOM 1479 C CA . VAL A 1 176 ? 24.615 4.431 -28.762 1.00 95.94 176 VAL A CA 1
ATOM 1480 C C . VAL A 1 176 ? 23.781 4.933 -27.592 1.00 95.94 176 VAL A C 1
ATOM 1482 O O . VAL A 1 176 ? 23.218 6.023 -27.642 1.00 95.94 176 VAL A O 1
ATOM 1485 N N . LEU A 1 177 ? 23.666 4.090 -26.574 1.00 93.81 177 LEU A N 1
ATOM 1486 C CA . LEU A 1 177 ? 22.857 4.312 -25.389 1.00 93.81 177 LEU A CA 1
ATOM 1487 C C . LEU A 1 177 ? 23.743 4.307 -24.149 1.00 93.81 177 LEU A C 1
ATOM 1489 O O . LEU A 1 177 ? 24.674 3.497 -24.053 1.00 93.81 177 LEU A O 1
ATOM 1493 N N . GLU A 1 178 ? 23.399 5.141 -23.180 1.00 91.06 178 GLU A N 1
ATOM 1494 C CA . GLU A 1 178 ? 24.009 5.181 -21.857 1.00 91.06 178 GLU A CA 1
ATOM 1495 C C . GLU A 1 178 ? 23.142 4.407 -20.860 1.00 91.06 178 GLU A C 1
ATOM 1497 O O . GLU A 1 178 ? 21.928 4.566 -20.805 1.00 91.06 178 GLU A O 1
ATOM 1502 N N . PHE A 1 179 ? 23.758 3.503 -20.102 1.00 87.25 179 PHE A N 1
ATOM 1503 C CA . PHE A 1 179 ? 23.080 2.695 -19.097 1.00 87.25 179 PHE A CA 1
ATOM 1504 C C . PHE A 1 179 ? 22.898 3.499 -17.813 1.00 87.25 179 PHE A C 1
ATOM 1506 O O . PHE A 1 179 ? 23.890 3.893 -17.187 1.00 87.25 179 PHE A O 1
ATOM 1513 N N . ASN A 1 180 ? 21.649 3.647 -17.387 1.00 78.19 180 ASN A N 1
ATOM 1514 C CA . ASN A 1 180 ? 21.292 4.300 -16.142 1.00 78.19 180 ASN A CA 1
ATOM 1515 C C . ASN A 1 180 ? 21.422 3.330 -14.978 1.00 78.19 180 ASN A C 1
ATOM 1517 O O . ASN A 1 180 ? 20.755 2.298 -14.898 1.00 78.19 180 ASN A O 1
ATOM 1521 N N . TYR A 1 181 ? 22.275 3.682 -14.024 1.00 70.56 181 TYR A N 1
ATOM 1522 C CA . TYR A 1 181 ? 22.339 2.975 -12.755 1.00 70.56 181 TYR A CA 1
ATOM 1523 C C . TYR A 1 181 ? 21.348 3.596 -11.762 1.00 70.56 181 TYR A C 1
ATOM 1525 O O . TYR A 1 181 ? 21.763 4.176 -10.762 1.00 70.56 181 TYR A O 1
ATOM 1533 N N . ASP A 1 182 ? 20.044 3.476 -12.025 1.00 57.50 182 ASP A N 1
ATOM 1534 C CA . ASP A 1 182 ? 18.994 4.151 -11.236 1.00 57.50 182 ASP A CA 1
ATOM 1535 C C . ASP A 1 182 ? 19.007 3.795 -9.740 1.00 57.50 182 ASP A C 1
ATOM 1537 O O . ASP A 1 182 ? 18.525 4.568 -8.911 1.00 57.50 182 ASP A O 1
ATOM 1541 N N . TYR A 1 183 ? 19.597 2.654 -9.360 1.00 52.53 183 TYR A N 1
ATOM 1542 C CA . TYR A 1 183 ? 19.585 2.191 -7.970 1.00 52.53 183 TYR A CA 1
ATOM 1543 C C . TYR A 1 183 ? 20.920 1.666 -7.420 1.00 52.53 183 TYR A C 1
ATOM 1545 O O . TYR A 1 183 ? 20.961 1.282 -6.250 1.00 52.53 183 TYR A O 1
ATOM 1553 N N . GLU A 1 184 ? 22.025 1.637 -8.182 1.00 60.75 184 GLU A N 1
ATOM 1554 C CA . GLU A 1 184 ? 23.251 0.944 -7.739 1.00 60.75 184 GLU A CA 1
ATOM 1555 C C . GLU A 1 184 ? 24.575 1.464 -8.326 1.00 60.75 184 GLU A C 1
ATOM 1557 O O . GLU A 1 184 ? 24.629 2.347 -9.165 1.00 60.75 184 GLU A O 1
ATOM 1562 N N . PHE A 1 185 ? 25.684 0.878 -7.868 1.00 57.94 185 PHE A N 1
ATOM 1563 C CA . PHE A 1 185 ? 27.025 1.100 -8.392 1.00 57.94 185 PHE A CA 1
ATOM 1564 C C . PHE A 1 185 ? 27.511 -0.159 -9.128 1.00 57.94 185 PHE A C 1
ATOM 1566 O O . PHE A 1 185 ? 27.496 -1.257 -8.568 1.00 57.94 185 PHE A O 1
ATOM 1573 N N . ALA A 1 186 ? 28.036 -0.008 -10.343 1.00 55.19 186 ALA A N 1
ATOM 1574 C CA . ALA A 1 186 ? 28.625 -1.064 -11.172 1.00 55.19 186 ALA A CA 1
ATOM 1575 C C . ALA A 1 186 ? 29.798 -1.795 -10.493 1.00 55.19 186 ALA A C 1
ATOM 1577 O O . ALA A 1 186 ? 30.116 -2.944 -10.814 1.00 55.19 186 ALA A O 1
ATOM 1578 N N . SER A 1 187 ? 30.478 -1.134 -9.551 1.00 59.66 187 SER A N 1
ATOM 1579 C CA . SER A 1 187 ? 31.606 -1.699 -8.814 1.00 59.66 187 SER A CA 1
ATOM 1580 C C . SER A 1 187 ? 31.750 -1.089 -7.421 1.00 59.66 187 SER A C 1
ATOM 1582 O O . SER A 1 187 ? 31.287 0.017 -7.161 1.00 59.66 187 SER A O 1
ATOM 1584 N N . LYS A 1 188 ? 32.501 -1.769 -6.543 1.00 65.69 188 LYS A N 1
ATOM 1585 C CA . LYS A 1 188 ? 32.906 -1.217 -5.238 1.00 65.69 188 LYS A CA 1
ATOM 1586 C C . LYS A 1 188 ? 33.716 0.076 -5.393 1.00 65.69 188 LYS A C 1
ATOM 1588 O O . LYS A 1 188 ? 33.698 0.922 -4.513 1.00 65.69 188 LYS A O 1
ATOM 1593 N N . SER A 1 189 ? 34.428 0.231 -6.513 1.00 65.81 189 SER A N 1
ATOM 1594 C CA . SER A 1 189 ? 35.145 1.471 -6.813 1.00 65.81 189 SER A CA 1
ATOM 1595 C C . SER A 1 189 ? 34.186 2.626 -7.093 1.00 65.81 189 SER A C 1
ATOM 1597 O O . SER A 1 189 ? 34.453 3.728 -6.637 1.00 65.81 189 SER A O 1
ATOM 1599 N N . GLN A 1 190 ? 33.094 2.383 -7.821 1.00 62.28 190 GLN A N 1
ATOM 1600 C CA . GLN A 1 190 ? 32.062 3.394 -8.063 1.00 62.28 190 GLN A CA 1
ATOM 1601 C C . GLN A 1 190 ? 31.254 3.654 -6.779 1.00 62.28 190 GLN A C 1
ATOM 1603 O O . GLN A 1 190 ? 31.017 4.801 -6.434 1.00 62.28 190 GLN A O 1
ATOM 1608 N N . GLU A 1 191 ? 30.962 2.612 -5.990 1.00 66.38 191 GLU A N 1
ATOM 1609 C CA . GLU A 1 191 ? 30.332 2.733 -4.663 1.00 66.38 191 GLU A CA 1
ATOM 1610 C C . GLU A 1 191 ? 31.160 3.579 -3.696 1.00 66.38 191 GLU A C 1
ATOM 1612 O O . GLU A 1 191 ? 30.605 4.355 -2.929 1.00 66.38 191 GLU A O 1
ATOM 1617 N N . ASN A 1 192 ? 32.488 3.476 -3.747 1.00 68.44 192 ASN A N 1
ATOM 1618 C CA . ASN A 1 192 ? 33.368 4.304 -2.927 1.00 68.44 192 ASN A CA 1
ATOM 1619 C C . ASN A 1 192 ? 33.423 5.770 -3.387 1.00 68.44 192 ASN A C 1
ATOM 1621 O O . ASN A 1 192 ? 33.806 6.622 -2.592 1.00 68.44 192 ASN A O 1
ATOM 1625 N N . LYS A 1 193 ? 33.098 6.051 -4.655 1.00 62.78 193 LYS A N 1
ATOM 1626 C CA . LYS A 1 193 ? 33.184 7.387 -5.265 1.00 62.78 193 LYS A CA 1
ATOM 1627 C C . LYS A 1 193 ? 31.828 8.091 -5.386 1.00 62.78 193 LYS A C 1
ATOM 1629 O O . LYS A 1 193 ? 31.795 9.285 -5.655 1.00 62.78 193 LYS A O 1
ATOM 1634 N N . TRP A 1 194 ? 30.720 7.388 -5.142 1.00 60.53 194 TRP A N 1
ATOM 1635 C CA . TRP A 1 194 ? 29.371 7.962 -5.100 1.00 60.53 194 TRP A CA 1
ATOM 1636 C C . TRP A 1 194 ? 29.068 8.843 -6.333 1.00 60.53 194 TRP A C 1
ATOM 1638 O O . TRP A 1 194 ? 29.206 8.362 -7.454 1.00 60.53 194 TRP A O 1
ATOM 1648 N N . MET A 1 195 ? 28.664 10.106 -6.155 1.00 54.91 195 MET A N 1
ATOM 1649 C CA . MET A 1 195 ? 28.343 11.040 -7.244 1.00 54.91 195 MET A CA 1
ATOM 1650 C C . MET A 1 195 ? 29.575 11.757 -7.828 1.00 54.91 195 MET A C 1
ATOM 1652 O O . MET A 1 195 ? 29.420 12.619 -8.685 1.00 54.91 195 MET A O 1
ATOM 1656 N N . GLU A 1 196 ? 30.792 11.437 -7.375 1.00 56.66 196 GLU A N 1
ATOM 1657 C CA . GLU A 1 196 ? 32.031 12.102 -7.815 1.00 56.66 196 GLU A CA 1
ATOM 1658 C C . GLU A 1 196 ? 32.664 11.449 -9.063 1.00 56.66 196 GLU A C 1
ATOM 1660 O O . GLU A 1 196 ? 33.673 11.936 -9.568 1.00 56.66 196 GLU A O 1
ATOM 1665 N N . ASP A 1 197 ? 32.088 10.352 -9.574 1.00 58.62 197 ASP A N 1
ATOM 1666 C CA . ASP A 1 197 ? 32.557 9.629 -10.767 1.00 58.62 197 ASP A CA 1
ATOM 1667 C C . ASP A 1 197 ? 31.351 9.044 -11.529 1.00 58.62 197 ASP A C 1
ATOM 1669 O O . ASP A 1 197 ? 31.003 7.866 -11.385 1.00 58.62 197 ASP A O 1
ATOM 1673 N N . THR A 1 198 ? 30.652 9.886 -12.302 1.00 59.66 198 THR A N 1
ATOM 1674 C CA . THR A 1 198 ? 29.556 9.471 -13.197 1.00 59.66 198 THR A CA 1
ATOM 1675 C C . THR A 1 198 ? 30.125 8.730 -14.395 1.00 59.66 198 THR A C 1
ATOM 1677 O O . THR A 1 198 ? 30.204 9.250 -15.505 1.00 59.66 198 THR A O 1
ATOM 1680 N N . CYS A 1 199 ? 30.558 7.500 -14.167 1.00 66.69 199 CYS A N 1
ATOM 1681 C CA . CYS A 1 199 ? 30.798 6.586 -15.258 1.00 66.69 199 CYS A CA 1
ATOM 1682 C C . CYS A 1 199 ? 29.488 5.867 -15.610 1.00 66.69 199 CYS A C 1
ATOM 1684 O O . CYS A 1 199 ? 28.926 5.135 -14.788 1.00 66.69 199 CYS A O 1
ATOM 1686 N N . LEU A 1 200 ? 29.029 6.064 -16.846 1.00 76.69 200 LEU A N 1
ATOM 1687 C CA . LEU A 1 200 ? 27.886 5.374 -17.438 1.00 76.69 200 LEU A CA 1
ATOM 1688 C C . LEU A 1 200 ? 28.405 4.324 -18.425 1.00 76.69 200 LEU A C 1
ATOM 1690 O O . LEU A 1 200 ? 29.351 4.561 -19.177 1.00 76.69 200 LEU A O 1
ATOM 1694 N N . ALA A 1 201 ? 27.842 3.114 -18.382 1.00 85.88 201 ALA A N 1
ATOM 1695 C CA . ALA A 1 201 ? 28.209 2.090 -19.357 1.00 85.88 201 ALA A CA 1
ATOM 1696 C C . ALA A 1 201 ? 27.525 2.406 -20.688 1.00 85.88 201 ALA A C 1
ATOM 1698 O O . ALA A 1 201 ? 26.346 2.732 -20.693 1.00 85.88 201 ALA A O 1
ATOM 1699 N N . LYS A 1 202 ? 28.235 2.264 -21.808 1.00 91.25 202 LYS A N 1
ATOM 1700 C CA . LYS A 1 202 ? 27.668 2.512 -23.137 1.00 91.25 202 LYS A CA 1
ATOM 1701 C C . LYS A 1 202 ? 27.395 1.222 -23.869 1.00 91.25 202 LYS A C 1
ATOM 1703 O O . LYS A 1 202 ? 28.171 0.258 -23.794 1.00 91.25 202 LYS A O 1
ATOM 1708 N N . GLY A 1 203 ? 26.315 1.211 -24.627 1.00 93.31 203 GLY A N 1
ATOM 1709 C CA . GLY A 1 203 ? 25.908 0.072 -25.421 1.00 93.31 203 GLY A CA 1
ATOM 1710 C C . GLY A 1 203 ? 25.345 0.487 -26.767 1.00 93.31 203 GLY A C 1
ATOM 1711 O O . GLY A 1 203 ? 24.841 1.585 -26.920 1.00 93.31 203 GLY A O 1
ATOM 1712 N N . ILE A 1 204 ? 25.444 -0.397 -27.754 1.00 96.69 204 ILE A N 1
ATOM 1713 C CA . ILE A 1 204 ? 24.828 -0.194 -29.067 1.00 96.69 204 ILE A CA 1
ATOM 1714 C C . ILE A 1 204 ? 23.534 -0.993 -29.115 1.00 96.69 204 ILE A C 1
ATOM 1716 O O . ILE A 1 204 ? 23.546 -2.193 -28.814 1.00 96.69 204 ILE A O 1
ATOM 1720 N N . LEU A 1 205 ? 22.440 -0.354 -29.520 1.00 96.88 205 LEU A N 1
ATOM 1721 C CA . LEU A 1 205 ? 21.162 -1.017 -29.749 1.00 96.88 205 LEU A CA 1
ATOM 1722 C C . LEU A 1 205 ? 21.245 -1.964 -30.955 1.00 96.88 205 LEU A C 1
ATOM 1724 O O . LEU A 1 205 ? 21.544 -1.534 -32.067 1.00 96.88 205 LEU A O 1
ATOM 1728 N N . ILE A 1 206 ? 20.962 -3.252 -30.747 1.00 97.38 206 ILE A N 1
ATOM 1729 C CA . ILE A 1 206 ? 21.046 -4.297 -31.781 1.00 97.38 206 ILE A CA 1
ATOM 1730 C C . ILE A 1 206 ? 19.656 -4.748 -32.242 1.00 97.38 206 ILE A C 1
ATOM 1732 O O . ILE A 1 206 ? 19.435 -4.908 -33.439 1.00 97.38 206 ILE A O 1
ATOM 1736 N N . GLU A 1 207 ? 18.713 -4.938 -31.314 1.00 97.19 207 GLU A N 1
ATOM 1737 C CA . GLU A 1 207 ? 17.350 -5.407 -31.613 1.00 97.19 207 GLU A CA 1
ATOM 1738 C C . GLU A 1 207 ? 16.319 -4.737 -30.698 1.00 97.19 207 GLU A C 1
ATOM 1740 O O . GLU A 1 207 ? 16.644 -4.254 -29.611 1.00 97.19 207 GLU A O 1
ATOM 1745 N N . LYS A 1 208 ? 15.057 -4.741 -31.139 1.00 96.56 208 LYS A N 1
ATOM 1746 C CA . LYS A 1 208 ? 13.912 -4.165 -30.429 1.00 96.56 208 LYS A CA 1
ATOM 1747 C C . LYS A 1 208 ? 12.778 -5.183 -30.362 1.00 96.56 208 LYS A C 1
ATOM 1749 O O . LYS A 1 208 ? 12.401 -5.747 -31.385 1.00 96.56 208 LYS A O 1
ATOM 1754 N N . ASP A 1 209 ? 12.202 -5.353 -29.180 1.00 95.56 209 ASP A N 1
ATOM 1755 C CA . ASP A 1 209 ? 10.981 -6.118 -28.939 1.00 95.56 209 ASP A CA 1
ATOM 1756 C C . ASP A 1 209 ? 9.854 -5.129 -28.630 1.00 95.56 209 ASP A C 1
ATOM 1758 O O . ASP A 1 209 ? 9.796 -4.530 -27.556 1.00 95.56 209 ASP A O 1
ATOM 1762 N N . SER A 1 210 ? 8.980 -4.927 -29.615 1.00 91.62 210 SER A N 1
ATOM 1763 C CA . SER A 1 210 ? 7.893 -3.948 -29.524 1.00 91.62 210 SER A CA 1
ATOM 1764 C C . SER A 1 210 ? 6.710 -4.443 -28.692 1.00 91.62 210 SER A C 1
ATOM 1766 O O . SER A 1 210 ? 5.916 -3.621 -28.242 1.00 91.62 210 SER A O 1
ATOM 1768 N N . GLU A 1 211 ? 6.579 -5.759 -28.497 1.00 89.62 211 GLU A N 1
ATOM 1769 C CA . GLU A 1 211 ? 5.494 -6.349 -27.709 1.00 89.62 211 GLU A CA 1
ATOM 1770 C C . GLU A 1 211 ? 5.748 -6.122 -26.219 1.00 89.62 211 GLU A C 1
ATOM 1772 O O . GLU A 1 211 ? 4.861 -5.665 -25.499 1.00 89.62 211 GLU A O 1
ATOM 1777 N N . ASN A 1 212 ? 6.991 -6.344 -25.782 1.00 91.69 212 ASN A N 1
ATOM 1778 C CA . ASN A 1 212 ? 7.386 -6.193 -24.381 1.00 91.69 212 ASN A CA 1
ATOM 1779 C C . ASN A 1 212 ? 8.091 -4.862 -24.068 1.00 91.69 212 ASN A C 1
ATOM 1781 O O . ASN A 1 212 ? 8.487 -4.654 -22.925 1.00 91.69 212 ASN A O 1
ATOM 1785 N N . LEU A 1 213 ? 8.265 -3.972 -25.056 1.00 92.50 213 LEU A N 1
ATOM 1786 C CA . LEU A 1 213 ? 9.015 -2.706 -24.945 1.00 92.50 213 LEU A CA 1
ATOM 1787 C C . LEU A 1 213 ? 10.456 -2.894 -24.435 1.00 92.50 213 LEU A C 1
ATOM 1789 O O . LEU A 1 213 ? 10.969 -2.088 -23.654 1.00 92.50 213 LEU A O 1
ATOM 1793 N N . LYS A 1 214 ? 11.117 -3.958 -24.903 1.00 94.75 214 LYS A N 1
ATOM 1794 C CA . LYS A 1 214 ? 12.487 -4.319 -24.518 1.00 94.75 214 LYS A CA 1
ATOM 1795 C C . LYS A 1 214 ? 13.480 -4.050 -25.631 1.00 94.75 214 LYS A C 1
ATOM 1797 O O . LYS A 1 214 ? 13.158 -4.127 -26.817 1.00 94.75 214 LYS A O 1
ATOM 1802 N N . ILE A 1 215 ? 14.717 -3.782 -25.240 1.00 95.69 215 ILE A N 1
ATOM 1803 C CA . ILE A 1 215 ? 15.818 -3.517 -26.165 1.00 95.69 215 ILE A CA 1
ATOM 1804 C C . ILE A 1 215 ? 16.976 -4.480 -25.933 1.00 95.69 215 ILE A C 1
ATOM 1806 O O . ILE A 1 215 ? 17.311 -4.801 -24.795 1.00 95.69 215 ILE A O 1
ATOM 1810 N N . ASN A 1 216 ? 17.590 -4.956 -27.012 1.00 96.25 216 ASN A N 1
ATOM 1811 C CA . ASN A 1 216 ? 18.775 -5.803 -26.960 1.00 96.25 216 ASN A CA 1
ATOM 1812 C C . ASN A 1 216 ? 20.011 -4.943 -27.203 1.00 96.25 216 ASN A C 1
ATOM 1814 O O . ASN A 1 216 ? 20.194 -4.414 -28.300 1.00 96.25 216 ASN A O 1
ATOM 1818 N N . VAL A 1 217 ? 20.859 -4.803 -26.189 1.00 95.44 217 VAL A N 1
ATOM 1819 C CA . VAL A 1 217 ? 21.983 -3.863 -26.215 1.00 95.44 217 VAL A CA 1
ATOM 1820 C C . VAL A 1 217 ? 23.304 -4.613 -26.111 1.00 95.44 217 VAL A C 1
ATOM 1822 O O . VAL A 1 217 ? 23.483 -5.465 -25.237 1.00 95.44 217 VAL A O 1
ATOM 1825 N N . LYS A 1 218 ? 24.254 -4.285 -26.994 1.00 95.75 218 LYS A N 1
ATOM 1826 C CA . LYS A 1 218 ? 25.640 -4.761 -26.932 1.00 95.75 218 LYS A CA 1
ATOM 1827 C C . LYS A 1 218 ? 26.495 -3.775 -26.155 1.00 95.75 218 LYS A C 1
ATOM 1829 O O . LYS A 1 218 ? 26.734 -2.676 -26.638 1.00 95.75 218 LYS A O 1
ATOM 1834 N N . VAL A 1 219 ? 27.047 -4.186 -25.018 1.00 92.75 219 VAL A N 1
ATOM 1835 C CA . VAL A 1 219 ? 27.913 -3.311 -24.209 1.00 92.75 219 VAL A CA 1
ATOM 1836 C C . VAL A 1 219 ? 29.224 -3.044 -24.947 1.00 92.75 219 VAL A C 1
ATOM 1838 O O . VAL A 1 219 ? 29.965 -3.981 -25.254 1.00 92.75 219 VAL A O 1
ATOM 1841 N N . ILE A 1 220 ? 29.535 -1.777 -25.207 1.00 92.69 220 ILE A N 1
ATOM 1842 C CA . ILE A 1 220 ? 30.780 -1.340 -25.855 1.00 92.69 220 ILE A CA 1
ATOM 1843 C C . ILE A 1 220 ? 31.732 -0.653 -24.878 1.00 92.69 220 ILE A C 1
ATOM 1845 O O . ILE A 1 220 ? 32.952 -0.779 -25.019 1.00 92.69 220 ILE A O 1
ATOM 1849 N N . GLU A 1 221 ? 31.199 -0.026 -23.836 1.00 89.00 221 GLU A N 1
ATOM 1850 C CA . GLU A 1 221 ? 31.965 0.640 -22.792 1.00 89.00 221 GLU A CA 1
ATOM 1851 C C . GLU A 1 221 ? 31.386 0.313 -21.421 1.00 89.00 221 GLU A C 1
ATOM 1853 O O . GLU A 1 221 ? 30.182 0.135 -21.262 1.00 89.00 221 GLU A O 1
ATOM 1858 N N . SER A 1 222 ? 32.256 0.173 -20.428 1.00 83.50 222 SER A N 1
ATOM 1859 C CA . SER A 1 222 ? 31.846 -0.098 -19.059 1.00 83.50 222 SER A CA 1
ATOM 1860 C C . SER A 1 222 ? 32.864 0.452 -18.077 1.00 83.50 222 SER A C 1
ATOM 1862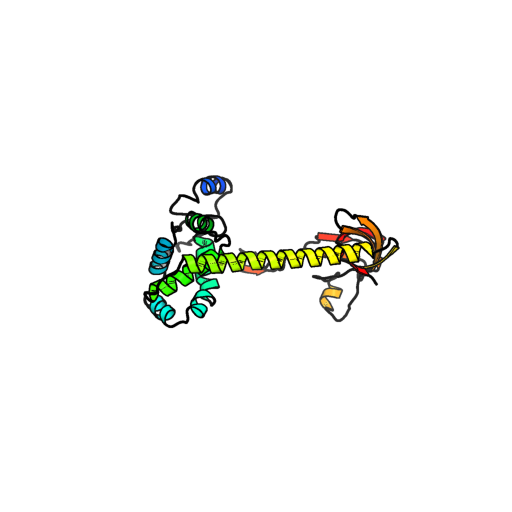 O O . SER A 1 222 ? 34.066 0.442 -18.335 1.00 83.50 222 SER A O 1
ATOM 1864 N N . CYS A 1 223 ? 32.366 0.842 -16.912 1.00 73.62 223 CYS A N 1
ATOM 1865 C CA . CYS A 1 223 ? 33.134 1.472 -15.838 1.00 73.62 223 CYS A CA 1
ATOM 1866 C C . CYS A 1 223 ? 34.100 0.529 -15.125 1.00 73.62 223 CYS A C 1
ATOM 1868 O O . CYS A 1 223 ? 35.088 0.949 -14.529 1.00 73.62 223 CYS A O 1
ATOM 1870 N N . ASP A 1 224 ? 33.813 -0.768 -15.188 1.00 72.50 224 ASP A N 1
ATOM 1871 C CA . ASP A 1 224 ? 34.658 -1.836 -14.672 1.00 72.50 224 ASP A CA 1
ATOM 1872 C C . ASP A 1 224 ? 34.921 -2.840 -15.807 1.00 72.50 224 ASP A C 1
ATOM 1874 O O . ASP A 1 224 ? 34.093 -3.039 -16.701 1.00 72.50 224 ASP A O 1
ATOM 1878 N N . ARG A 1 225 ? 36.052 -3.550 -15.738 1.00 75.75 225 ARG A N 1
ATOM 1879 C CA . ARG A 1 225 ? 36.363 -4.740 -16.552 1.00 75.75 225 ARG A CA 1
ATOM 1880 C C . ARG A 1 225 ? 35.276 -5.812 -16.448 1.00 75.75 225 ARG A C 1
ATOM 1882 O O . ARG A 1 225 ? 35.178 -6.684 -17.311 1.00 75.75 225 ARG A O 1
ATOM 1889 N N . LYS A 1 226 ? 34.477 -5.772 -15.380 1.00 74.56 226 LYS A N 1
ATOM 1890 C CA . LYS A 1 226 ? 33.330 -6.654 -15.172 1.00 74.56 226 LYS A CA 1
ATOM 1891 C C . LYS A 1 226 ? 32.186 -6.420 -16.162 1.00 74.56 226 LYS A C 1
ATOM 1893 O O . LYS A 1 226 ? 31.472 -7.385 -16.419 1.00 74.56 226 LYS A O 1
ATOM 1898 N N . GLY A 1 227 ? 32.052 -5.234 -16.757 1.00 81.00 227 GLY A N 1
ATOM 1899 C CA . GLY A 1 227 ? 30.875 -4.867 -17.548 1.00 81.00 227 GLY A CA 1
ATOM 1900 C C . GLY A 1 227 ? 29.756 -4.282 -16.683 1.00 81.00 227 GLY A C 1
ATOM 1901 O O . GLY A 1 227 ? 30.037 -3.678 -15.650 1.00 81.00 227 GLY A O 1
ATOM 1902 N N . ILE A 1 228 ? 28.505 -4.483 -17.095 1.00 81.56 228 ILE A N 1
ATOM 1903 C CA . ILE A 1 228 ? 27.316 -4.100 -16.323 1.00 81.56 228 ILE A CA 1
ATOM 1904 C C . ILE A 1 228 ? 27.029 -5.190 -15.290 1.00 81.56 228 ILE A C 1
ATOM 1906 O O . ILE A 1 228 ? 26.955 -6.377 -15.627 1.00 81.56 228 ILE A O 1
ATOM 1910 N N . VAL A 1 229 ? 26.861 -4.792 -14.032 1.00 77.12 229 VAL A N 1
ATOM 1911 C CA . VAL A 1 229 ? 26.489 -5.683 -12.930 1.00 77.12 229 VAL A CA 1
ATOM 1912 C C . VAL A 1 229 ? 25.318 -5.057 -12.190 1.00 77.12 229 VAL A C 1
ATOM 1914 O O . VAL A 1 229 ? 25.454 -3.952 -11.680 1.00 77.12 229 VAL A O 1
ATOM 1917 N N . ILE A 1 230 ? 24.200 -5.774 -12.134 1.00 74.69 230 ILE A N 1
ATOM 1918 C CA . ILE A 1 230 ? 23.005 -5.394 -11.378 1.00 74.69 230 ILE A CA 1
ATOM 1919 C C . ILE A 1 230 ? 22.876 -6.388 -10.230 1.00 74.69 230 ILE A C 1
ATOM 1921 O O . ILE A 1 230 ? 22.857 -7.609 -10.450 1.00 74.69 230 ILE A O 1
ATOM 1925 N N . TYR A 1 231 ? 22.828 -5.882 -9.009 1.00 73.06 231 TYR A N 1
ATOM 1926 C CA . TYR A 1 231 ? 22.608 -6.655 -7.801 1.00 73.06 231 TYR A CA 1
ATOM 1927 C C . TYR A 1 231 ? 21.126 -6.628 -7.409 1.00 73.06 231 TYR A C 1
ATOM 1929 O O . TYR A 1 231 ? 20.315 -5.885 -7.948 1.00 73.06 231 TYR A O 1
ATOM 1937 N N . ASN A 1 232 ? 20.751 -7.527 -6.501 1.00 69.94 232 ASN A N 1
ATOM 1938 C CA . ASN A 1 232 ? 19.445 -7.494 -5.874 1.00 69.94 232 ASN A CA 1
ATOM 1939 C C . ASN A 1 232 ? 19.473 -6.386 -4.820 1.00 69.94 232 ASN A C 1
ATOM 1941 O O . ASN A 1 232 ? 20.100 -6.562 -3.769 1.00 69.94 232 ASN A O 1
ATOM 1945 N N . THR A 1 233 ? 18.834 -5.262 -5.125 1.00 58.12 233 THR A N 1
ATOM 1946 C CA . THR A 1 233 ? 18.812 -4.042 -4.308 1.00 58.12 233 THR A CA 1
ATOM 1947 C C . THR A 1 233 ? 17.687 -4.032 -3.289 1.00 58.12 233 THR A C 1
ATOM 1949 O O . THR A 1 233 ? 17.176 -2.978 -2.913 1.00 58.12 233 THR A O 1
ATOM 1952 N N . ASP A 1 234 ? 17.303 -5.201 -2.798 1.00 55.59 234 ASP A N 1
ATOM 1953 C CA . ASP A 1 234 ? 16.435 -5.290 -1.645 1.00 55.59 234 ASP A CA 1
ATOM 1954 C C . ASP A 1 234 ? 17.144 -4.589 -0.468 1.00 55.59 234 ASP A C 1
ATOM 1956 O O . ASP A 1 234 ? 17.972 -5.184 0.226 1.00 55.59 234 ASP A O 1
ATOM 1960 N N . ASN A 1 235 ? 16.817 -3.313 -0.213 1.00 56.81 235 ASN A N 1
ATOM 1961 C CA . ASN A 1 235 ? 17.187 -2.528 0.980 1.00 56.81 235 ASN A CA 1
ATOM 1962 C C . ASN A 1 235 ? 16.527 -3.099 2.256 1.00 56.81 235 ASN A C 1
ATOM 1964 O O . ASN A 1 235 ? 16.192 -2.395 3.207 1.00 56.81 235 ASN A O 1
ATOM 1968 N N . ILE A 1 236 ? 16.321 -4.410 2.268 1.00 59.06 236 ILE A N 1
ATOM 1969 C CA . ILE A 1 236 ? 15.682 -5.190 3.297 1.00 59.06 236 ILE A CA 1
ATOM 1970 C C . ILE A 1 236 ? 16.762 -5.520 4.315 1.00 59.06 236 ILE A C 1
ATOM 1972 O O . ILE A 1 236 ? 17.713 -6.256 4.051 1.00 59.06 236 ILE A O 1
ATOM 1976 N N . MET A 1 237 ? 16.620 -4.962 5.508 1.00 69.75 237 MET A N 1
ATOM 1977 C CA . MET A 1 237 ? 17.388 -5.418 6.654 1.00 69.75 237 MET A CA 1
ATOM 1978 C C . MET A 1 237 ? 16.823 -6.775 7.082 1.00 69.75 237 MET A C 1
ATOM 1980 O O . MET A 1 237 ? 15.616 -6.914 7.251 1.00 69.75 237 MET A O 1
ATOM 1984 N N . ILE A 1 238 ? 17.682 -7.772 7.281 1.00 73.94 238 ILE A N 1
ATOM 1985 C CA . ILE A 1 238 ? 17.287 -9.080 7.811 1.00 73.94 238 ILE A CA 1
ATOM 1986 C C . ILE A 1 238 ? 17.731 -9.148 9.267 1.00 73.94 238 ILE A C 1
ATOM 1988 O O . ILE A 1 238 ? 18.908 -8.932 9.582 1.00 73.94 238 ILE A O 1
ATOM 1992 N N . LEU A 1 239 ? 16.789 -9.438 10.163 1.00 73.62 239 LEU A N 1
ATOM 1993 C CA . LEU A 1 239 ? 17.098 -9.707 11.559 1.00 73.62 239 LEU A CA 1
ATOM 1994 C C . LEU A 1 239 ? 17.829 -11.048 11.638 1.00 73.62 239 LEU A C 1
ATOM 1996 O O . LEU A 1 239 ? 17.259 -12.097 11.351 1.00 73.62 239 LEU A O 1
ATOM 2000 N N . ASN A 1 240 ? 19.099 -11.018 12.025 1.00 77.94 240 ASN A N 1
ATOM 2001 C CA . ASN A 1 240 ? 19.842 -12.233 12.309 1.00 77.94 240 ASN A CA 1
ATOM 2002 C C . ASN A 1 240 ? 19.344 -12.793 13.653 1.00 77.94 240 ASN A C 1
ATOM 2004 O O . ASN A 1 240 ? 19.503 -12.147 14.692 1.00 77.94 240 ASN A O 1
ATOM 2008 N N . GLU A 1 241 ? 18.708 -13.966 13.631 1.00 75.00 241 GLU A N 1
ATOM 2009 C CA . GLU A 1 241 ? 18.038 -14.525 14.811 1.00 75.00 241 GLU A CA 1
ATOM 2010 C C . GLU A 1 241 ? 18.997 -14.882 15.953 1.00 75.00 241 GLU A C 1
ATOM 2012 O O . GLU A 1 241 ? 18.589 -14.792 17.113 1.00 75.00 241 GLU A O 1
ATOM 2017 N N . ASP A 1 242 ? 20.255 -15.202 15.648 1.00 80.75 242 ASP A N 1
ATOM 2018 C CA . ASP A 1 242 ? 21.274 -15.576 16.636 1.00 80.75 242 ASP A CA 1
ATOM 2019 C C . ASP A 1 242 ? 21.831 -14.351 17.367 1.00 80.75 242 ASP A C 1
ATOM 2021 O O . ASP A 1 242 ? 22.006 -14.340 18.582 1.00 80.75 242 ASP A O 1
ATOM 2025 N N . THR A 1 243 ? 22.095 -13.282 16.616 1.00 87.38 243 THR A N 1
ATOM 2026 C CA . THR A 1 243 ? 22.716 -12.055 17.137 1.00 87.38 243 THR A CA 1
ATOM 2027 C C . THR A 1 243 ? 21.699 -10.993 17.542 1.00 87.38 243 THR A C 1
ATOM 2029 O O . THR A 1 243 ? 22.082 -9.992 18.148 1.00 87.38 243 THR A O 1
ATOM 2032 N N . LYS A 1 244 ? 20.420 -11.176 17.181 1.00 85.00 244 LYS A N 1
ATOM 2033 C CA . LYS A 1 244 ? 19.325 -10.196 17.314 1.00 85.00 244 LYS A CA 1
ATOM 2034 C C . LYS A 1 244 ? 19.652 -8.824 16.714 1.00 85.00 244 LYS A C 1
ATOM 2036 O O . LYS A 1 244 ? 19.077 -7.812 17.109 1.00 85.00 244 LYS A O 1
ATOM 2041 N N . LYS A 1 245 ? 20.572 -8.778 15.748 1.00 85.00 245 LYS A N 1
ATOM 2042 C CA . LYS A 1 245 ? 20.959 -7.557 15.038 1.00 85.00 245 LYS A CA 1
ATOM 2043 C C . LYS A 1 245 ? 20.365 -7.549 13.642 1.00 85.00 245 LYS A C 1
ATOM 2045 O O . LYS A 1 245 ? 20.364 -8.560 12.942 1.00 85.00 245 LYS A O 1
ATOM 2050 N N . TRP A 1 246 ? 19.913 -6.376 13.223 1.00 76.31 246 TRP A N 1
ATOM 2051 C CA . TRP A 1 246 ? 19.574 -6.122 11.833 1.00 76.31 246 TRP A CA 1
ATOM 2052 C C . TRP A 1 246 ? 20.855 -6.101 11.006 1.00 76.31 246 TRP A C 1
ATOM 2054 O O . TRP A 1 246 ? 21.775 -5.330 11.275 1.00 76.31 246 TRP A O 1
ATOM 2064 N N . THR A 1 247 ? 20.919 -6.964 10.001 1.00 80.19 247 THR A N 1
ATOM 2065 C CA . THR A 1 247 ? 22.062 -7.084 9.097 1.00 80.19 247 THR A CA 1
ATOM 2066 C C . THR A 1 247 ? 21.599 -6.909 7.663 1.00 80.19 247 THR A C 1
ATOM 2068 O O . THR A 1 247 ? 20.486 -7.295 7.310 1.00 80.19 247 THR A O 1
ATOM 2071 N N . ARG A 1 248 ? 22.447 -6.312 6.823 1.00 70.88 248 ARG A N 1
ATOM 2072 C CA . ARG A 1 248 ? 22.179 -6.272 5.386 1.00 70.88 248 ARG A CA 1
ATOM 2073 C C . ARG A 1 248 ? 22.489 -7.644 4.784 1.00 70.88 248 ARG A C 1
ATOM 2075 O O . ARG A 1 248 ? 23.584 -8.161 5.041 1.00 70.88 248 ARG A O 1
ATOM 2082 N N . PRO A 1 249 ? 21.579 -8.235 3.992 1.00 71.56 249 PRO A N 1
ATOM 2083 C CA . PRO A 1 249 ? 21.886 -9.445 3.252 1.00 71.56 249 PRO A CA 1
ATOM 2084 C C . PRO A 1 249 ? 23.072 -9.205 2.317 1.00 71.56 249 PRO A C 1
ATOM 2086 O O . PRO A 1 249 ? 23.331 -8.088 1.863 1.00 71.56 249 PRO A O 1
ATOM 2089 N N . LYS A 1 250 ? 23.816 -10.272 2.013 1.00 72.88 250 LYS A N 1
ATOM 2090 C CA . LYS A 1 250 ? 24.864 -10.195 0.991 1.00 72.88 250 LYS A CA 1
ATOM 2091 C C . LYS A 1 250 ? 24.209 -9.881 -0.356 1.00 72.88 250 LYS A C 1
ATOM 2093 O O . LYS A 1 250 ? 23.342 -10.636 -0.792 1.00 72.88 250 LYS A O 1
ATOM 2098 N N . LYS A 1 251 ? 24.663 -8.811 -1.020 1.00 70.88 251 LYS A N 1
ATOM 2099 C CA . LYS A 1 251 ? 24.240 -8.455 -2.383 1.00 70.88 251 LYS A CA 1
ATOM 2100 C C . LYS A 1 251 ? 24.413 -9.671 -3.303 1.00 70.88 251 LYS A C 1
ATOM 2102 O O . LYS A 1 251 ? 25.508 -10.231 -3.394 1.00 70.88 251 LYS A O 1
ATOM 2107 N N . ARG A 1 252 ? 23.340 -10.083 -3.980 1.00 71.81 252 ARG A N 1
ATOM 2108 C CA . ARG A 1 252 ? 23.361 -11.151 -4.991 1.00 71.81 252 ARG A CA 1
ATOM 2109 C C . ARG A 1 252 ? 23.330 -10.515 -6.370 1.00 71.81 252 ARG A C 1
ATOM 2111 O O . ARG A 1 252 ? 22.523 -9.632 -6.593 1.00 71.81 252 ARG A O 1
ATOM 2118 N N . ILE A 1 253 ? 24.166 -10.977 -7.292 1.00 72.19 253 ILE A N 1
ATOM 2119 C CA . ILE A 1 253 ? 24.112 -10.528 -8.688 1.00 72.19 253 ILE A CA 1
ATOM 2120 C C . ILE A 1 253 ? 22.834 -11.084 -9.328 1.00 72.19 253 ILE A C 1
ATOM 2122 O O . ILE A 1 253 ? 22.643 -12.302 -9.351 1.00 72.19 253 ILE A O 1
ATOM 2126 N N . VAL A 1 254 ? 21.977 -10.196 -9.825 1.00 74.50 254 VAL A N 1
ATOM 2127 C CA . VAL A 1 254 ? 20.744 -10.531 -10.555 1.00 74.50 254 VAL A CA 1
ATOM 2128 C C . VAL A 1 254 ? 21.018 -10.559 -12.052 1.00 74.50 254 VAL A C 1
ATOM 2130 O O . VAL A 1 254 ? 20.520 -11.437 -12.753 1.00 74.50 254 VAL A O 1
ATOM 2133 N N . LYS A 1 255 ? 21.875 -9.656 -12.542 1.00 75.00 255 LYS A N 1
ATOM 2134 C CA . LYS A 1 255 ? 22.255 -9.612 -13.953 1.00 75.00 255 LYS A CA 1
ATOM 2135 C C . LYS A 1 255 ? 23.707 -9.193 -14.119 1.00 75.00 255 LYS A C 1
ATOM 2137 O O . LYS A 1 255 ? 24.224 -8.347 -13.395 1.00 75.00 255 LYS A O 1
ATOM 2142 N N . TYR A 1 256 ? 24.372 -9.828 -15.074 1.00 82.31 256 TYR A N 1
ATOM 2143 C CA . TYR A 1 256 ? 25.788 -9.634 -15.344 1.00 82.31 256 TYR A CA 1
ATOM 2144 C C . TYR A 1 256 ? 26.038 -9.660 -16.847 1.00 82.31 256 TYR A C 1
ATOM 2146 O O . TYR A 1 256 ? 25.755 -10.669 -17.496 1.00 82.31 256 TYR A O 1
ATOM 2154 N N . LEU A 1 257 ? 26.585 -8.576 -17.396 1.00 85.38 257 LEU A N 1
ATOM 2155 C CA . LEU A 1 257 ? 26.850 -8.452 -18.824 1.00 85.38 257 LEU A CA 1
ATOM 2156 C C . LEU A 1 257 ? 28.236 -7.863 -19.093 1.00 85.38 257 LEU A C 1
ATOM 2158 O O . LEU A 1 257 ? 28.478 -6.676 -18.900 1.00 85.38 257 LEU A O 1
ATOM 2162 N N . LYS A 1 258 ? 29.151 -8.705 -19.584 1.00 88.12 258 LYS A N 1
ATOM 2163 C CA . LYS A 1 258 ? 30.510 -8.295 -19.971 1.00 88.12 258 LYS A CA 1
ATOM 2164 C C . LYS A 1 258 ? 30.504 -7.391 -21.203 1.00 88.12 258 LYS A C 1
ATOM 2166 O O . LYS A 1 258 ? 29.694 -7.577 -22.111 1.00 88.12 258 LYS A O 1
ATOM 2171 N N . LYS A 1 259 ? 31.511 -6.518 -21.300 1.00 89.62 259 LYS A N 1
ATOM 2172 C CA . LYS A 1 259 ? 31.830 -5.790 -22.536 1.00 89.62 259 LYS A CA 1
ATOM 2173 C C . LYS A 1 259 ? 31.914 -6.751 -23.732 1.00 89.62 259 LYS A C 1
ATOM 2175 O O . LYS A 1 259 ? 32.495 -7.834 -23.646 1.00 89.62 259 LYS A O 1
ATOM 2180 N N . GLY A 1 260 ? 31.303 -6.351 -24.841 1.00 90.50 260 GLY A N 1
ATOM 2181 C CA . GLY A 1 260 ? 31.185 -7.109 -26.083 1.00 90.50 260 GLY A CA 1
ATOM 2182 C C . GLY A 1 260 ? 30.034 -8.118 -26.122 1.00 90.50 260 GLY A C 1
ATOM 2183 O O . GLY A 1 260 ? 29.815 -8.716 -27.175 1.00 90.50 260 GLY A O 1
ATOM 2184 N N . LYS A 1 261 ? 29.305 -8.324 -25.017 1.00 93.88 261 LYS A N 1
ATOM 2185 C CA . LYS A 1 261 ? 28.129 -9.204 -24.953 1.00 93.88 261 LYS A CA 1
ATOM 2186 C C . LYS A 1 261 ? 26.829 -8.413 -25.082 1.00 93.88 261 LYS A C 1
ATOM 2188 O O . LYS A 1 261 ? 26.810 -7.204 -24.862 1.00 93.88 261 LYS A O 1
ATOM 2193 N N . THR A 1 262 ? 25.770 -9.127 -25.445 1.00 94.44 262 THR A N 1
ATOM 2194 C CA . THR A 1 262 ? 24.415 -8.611 -25.648 1.00 94.44 262 THR A CA 1
ATOM 2195 C C . THR A 1 262 ? 23.453 -9.163 -24.602 1.00 94.44 262 THR A C 1
ATOM 2197 O O . THR A 1 262 ? 23.619 -10.298 -24.147 1.00 94.44 262 THR A O 1
ATOM 2200 N N . ALA A 1 263 ? 22.454 -8.371 -24.216 1.00 93.19 263 ALA A N 1
ATOM 2201 C CA . ALA A 1 263 ? 21.296 -8.850 -23.468 1.00 93.19 263 ALA A CA 1
ATOM 2202 C C . ALA A 1 263 ? 20.087 -7.935 -23.676 1.00 93.19 263 ALA A C 1
ATOM 2204 O O . ALA A 1 263 ? 20.233 -6.768 -24.033 1.00 93.19 263 ALA A O 1
ATOM 2205 N N . TRP A 1 264 ? 18.908 -8.473 -23.371 1.00 93.31 264 TRP A N 1
ATOM 2206 C CA . TRP A 1 264 ? 17.645 -7.740 -23.342 1.00 93.31 264 TRP A CA 1
ATOM 2207 C C . TRP A 1 264 ? 17.486 -6.945 -22.048 1.00 93.31 264 TRP A C 1
ATOM 2209 O O . TRP A 1 264 ? 17.694 -7.508 -20.972 1.00 93.31 264 TRP A O 1
ATOM 2219 N N . PHE A 1 265 ? 17.102 -5.677 -22.140 1.00 90.19 265 PHE A N 1
ATOM 2220 C CA . PHE A 1 265 ? 16.855 -4.750 -21.031 1.00 90.19 265 PHE A CA 1
ATOM 2221 C C . PHE A 1 265 ? 15.488 -4.083 -21.162 1.00 90.19 265 PHE A C 1
ATOM 2223 O O . PHE A 1 265 ? 14.911 -4.058 -22.255 1.00 90.19 265 PHE A O 1
ATOM 2230 N N . GLU A 1 266 ? 14.995 -3.548 -20.047 1.00 90.44 266 GLU A N 1
ATOM 2231 C CA . GLU A 1 266 ? 13.922 -2.560 -20.095 1.00 90.44 266 GLU A CA 1
ATOM 2232 C C . GLU A 1 266 ? 14.483 -1.283 -20.727 1.00 90.44 266 GLU A C 1
ATOM 2234 O O . GLU A 1 266 ? 15.650 -0.942 -20.532 1.00 90.44 266 GLU A O 1
ATOM 2239 N N . ILE A 1 267 ? 13.674 -0.571 -21.509 1.00 89.50 267 ILE A N 1
ATOM 2240 C CA . ILE A 1 267 ? 14.114 0.702 -22.101 1.00 89.50 267 ILE A CA 1
ATOM 2241 C C . ILE A 1 267 ? 14.404 1.777 -21.042 1.00 89.50 267 ILE A C 1
ATOM 2243 O O . ILE A 1 267 ? 15.177 2.696 -21.295 1.00 89.50 267 ILE A O 1
ATOM 2247 N N . ASP A 1 268 ? 13.812 1.661 -19.857 1.00 86.94 268 ASP A N 1
ATOM 2248 C CA . ASP A 1 268 ? 14.026 2.619 -18.770 1.00 86.94 268 ASP A CA 1
ATOM 2249 C C . ASP A 1 268 ? 15.452 2.507 -18.198 1.00 86.94 268 ASP A C 1
ATOM 2251 O O . ASP A 1 268 ? 15.993 3.496 -17.720 1.00 86.94 268 ASP A O 1
ATOM 2255 N N . ASP A 1 269 ? 16.113 1.354 -18.380 1.00 86.19 269 ASP A N 1
ATOM 2256 C CA . ASP A 1 269 ? 17.506 1.135 -17.972 1.00 86.19 269 ASP A CA 1
ATOM 2257 C C . ASP A 1 269 ? 18.525 1.905 -18.849 1.00 86.19 269 ASP A C 1
ATOM 2259 O O . ASP A 1 269 ? 19.723 1.886 -18.560 1.00 86.19 269 ASP A O 1
ATOM 2263 N N . TRP A 1 270 ? 18.095 2.510 -19.965 1.00 88.19 270 TRP A N 1
ATOM 2264 C CA . TRP A 1 270 ? 18.984 3.120 -20.962 1.00 88.19 270 TRP A CA 1
ATOM 2265 C C . TRP A 1 270 ? 18.465 4.461 -21.481 1.00 88.19 270 TRP A C 1
ATOM 2267 O O . TRP A 1 270 ? 17.306 4.566 -21.884 1.00 88.19 270 TRP A O 1
ATOM 2277 N N . ASP A 1 271 ? 19.349 5.448 -21.598 1.00 85.25 271 ASP A N 1
ATOM 2278 C CA . ASP A 1 271 ? 19.089 6.737 -22.242 1.00 85.25 271 ASP A CA 1
ATOM 2279 C C . ASP A 1 271 ? 19.885 6.904 -23.540 1.00 85.25 271 ASP A C 1
ATOM 2281 O O . ASP A 1 271 ? 20.879 6.219 -23.775 1.00 85.25 271 ASP A O 1
ATOM 2285 N N . LEU A 1 272 ? 19.405 7.786 -24.421 1.00 80.56 272 LEU A N 1
ATOM 2286 C CA . LEU A 1 272 ? 20.169 8.206 -25.597 1.00 80.56 272 LEU A CA 1
ATOM 2287 C C . LEU A 1 272 ? 21.355 9.062 -25.144 1.00 80.56 272 LEU A C 1
ATOM 2289 O O . LEU A 1 272 ? 21.169 9.955 -24.318 1.00 80.56 272 LEU A O 1
ATOM 2293 N N . GLU A 1 273 ? 22.532 8.783 -25.709 1.00 70.31 273 GLU A N 1
ATOM 2294 C CA . GLU A 1 273 ? 23.727 9.632 -25.578 1.00 70.31 273 GLU A CA 1
ATOM 2295 C C . GLU A 1 273 ? 23.564 10.984 -26.297 1.00 70.31 273 GLU A C 1
ATOM 2297 O O . GLU A 1 273 ? 22.989 11.006 -27.415 1.00 70.31 273 GLU A O 1
#

Sequence (273 aa):
MKLLITLLFLIFSITTFGQQIKSPKNLDEEDKVRYTTDSLRGHYIPKDLDDAINSLNKIYSDSLKVEITKLAEKDYVYGNYRFGIGLWMRNNWQLWGGSRLSKFFRDNKIGHPESMSVVILESYYRFLKNEDIRFDEQIKEYVEWEEKAKADELERERKELKEKKKKFAELKIGDVLEFNYDYEFASKSQENKWMEDTCLAKGILIEKDSENLKINVKVIESCDRKGIVIYNTDNIMILNEDTKKWTRPKKRIVKYLKKGKTAWFEIDDWDLE

Organism: NCBI:txid570520